Protein AF-A0A2D6L9Y6-F1 (afdb_monomer)

Nearest PDB structures (foldseek):
  5g62-assembly2_B  TM=6.047E-01  e=1.549E-05  Streptococcus pneumoniae TIGR4
  5j2l-assembly1_B  TM=6.302E-01  e=6.904E+00  synthetic construct
  3aai-assembly1_B  TM=5.235E-01  e=9.003E+00  Thermus thermophilus HB8
  3aai-assembly1_D  TM=3.309E-01  e=6.046E+00  Thermus thermophilus HB8

Radius of gyration: 23.6 Å; Cα contacts (8 Å, |Δi|>4): 224; chains: 1; bounding box: 53×44×60 Å

pLDDT: mean 90.26, std 7.21, range [59.19, 98.19]

Structure (mmCIF, N/CA/C/O backbone):
data_AF-A0A2D6L9Y6-F1
#
_entry.id   AF-A0A2D6L9Y6-F1
#
loop_
_atom_site.group_PDB
_atom_site.id
_atom_site.type_symbol
_atom_site.label_atom_id
_atom_site.label_alt_id
_atom_site.label_comp_id
_atom_site.label_asym_id
_atom_site.label_entity_id
_atom_site.label_seq_id
_atom_site.pdbx_PDB_ins_code
_atom_site.Cartn_x
_atom_site.Cartn_y
_atom_site.Cartn_z
_atom_site.occupancy
_atom_site.B_iso_or_equiv
_atom_site.auth_seq_id
_atom_site.auth_comp_id
_atom_site.auth_asym_id
_atom_site.auth_atom_id
_atom_site.pdbx_PDB_model_num
ATOM 1 N N . MET A 1 1 ? 13.953 6.227 9.193 1.00 75.69 1 MET A N 1
ATOM 2 C CA . MET A 1 1 ? 14.287 6.297 10.636 1.00 75.69 1 MET A CA 1
ATOM 3 C C . MET A 1 1 ? 13.283 5.469 11.424 1.00 75.69 1 MET A C 1
ATOM 5 O O . MET A 1 1 ? 12.104 5.567 11.101 1.00 75.69 1 MET A O 1
ATOM 9 N N . PRO A 1 2 ? 13.718 4.672 12.414 1.00 85.44 2 PRO A N 1
ATOM 10 C CA . PRO A 1 2 ? 12.813 3.944 13.304 1.00 85.44 2 PRO A CA 1
ATOM 11 C C . PRO A 1 2 ? 11.856 4.874 14.073 1.00 85.44 2 PRO A C 1
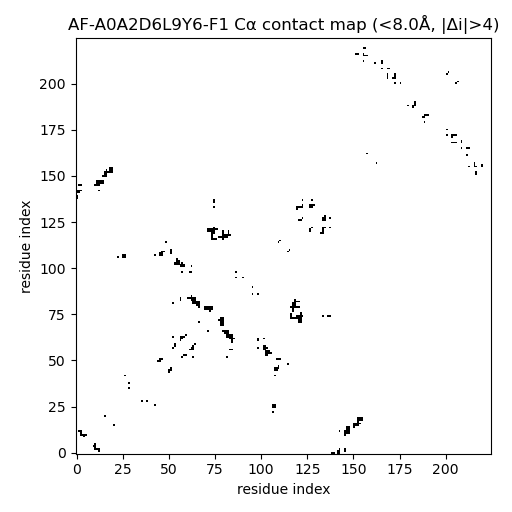ATOM 13 O O . PRO A 1 2 ? 12.244 6.007 14.379 1.00 85.44 2 PRO A O 1
ATOM 16 N N . PRO A 1 3 ? 10.631 4.422 14.404 1.00 90.25 3 PRO A N 1
ATOM 17 C CA . PRO A 1 3 ? 9.687 5.204 15.205 1.00 90.25 3 PRO A CA 1
ATOM 18 C C . PRO A 1 3 ? 10.244 5.478 16.609 1.00 90.25 3 PRO A C 1
ATOM 20 O O . PRO A 1 3 ? 11.035 4.696 17.125 1.00 90.25 3 PRO A O 1
ATOM 23 N N . VAL A 1 4 ? 9.839 6.576 17.250 1.00 91.25 4 VAL A N 1
ATOM 24 C CA . VAL A 1 4 ? 10.270 6.905 18.623 1.00 91.25 4 VAL A CA 1
ATOM 25 C C . VAL A 1 4 ? 9.447 6.101 19.632 1.00 91.25 4 VAL A C 1
ATOM 27 O O . VAL A 1 4 ? 8.232 5.980 19.484 1.00 91.25 4 VAL A O 1
ATOM 30 N N . ALA A 1 5 ? 10.099 5.561 20.665 1.00 92.56 5 ALA A N 1
ATOM 31 C CA . ALA A 1 5 ? 9.411 4.858 21.744 1.00 92.56 5 ALA A CA 1
ATOM 32 C C . ALA A 1 5 ? 8.613 5.833 22.625 1.00 92.56 5 ALA A C 1
ATOM 34 O O . ALA A 1 5 ? 9.133 6.851 23.084 1.00 92.56 5 ALA A O 1
ATOM 35 N N . GLY A 1 6 ? 7.345 5.509 22.878 1.00 89.12 6 GLY A N 1
ATOM 36 C CA . GLY A 1 6 ? 6.497 6.261 23.798 1.00 89.12 6 GLY A CA 1
ATOM 37 C C . GLY A 1 6 ? 6.852 6.018 25.275 1.00 89.12 6 GLY A C 1
ATOM 38 O O . GLY A 1 6 ? 7.579 5.076 25.593 1.00 89.12 6 GLY A O 1
ATOM 39 N N . PRO A 1 7 ? 6.269 6.788 26.216 1.00 90.44 7 PRO A N 1
ATOM 40 C CA . PRO A 1 7 ? 6.564 6.684 27.654 1.00 90.44 7 PRO A CA 1
ATOM 41 C C . PRO A 1 7 ? 6.324 5.297 28.271 1.00 90.44 7 PRO A C 1
ATOM 43 O O . PRO A 1 7 ? 6.886 4.976 29.312 1.00 90.44 7 PRO A O 1
ATOM 46 N N . LYS A 1 8 ? 5.477 4.475 27.637 1.00 91.62 8 LYS A N 1
ATOM 47 C CA . LYS A 1 8 ? 5.169 3.093 28.045 1.00 91.62 8 LYS A CA 1
ATOM 48 C C . LYS A 1 8 ? 5.876 2.032 27.183 1.00 91.62 8 LYS A C 1
ATOM 50 O O . LYS A 1 8 ? 5.478 0.876 27.207 1.00 91.62 8 LYS A O 1
ATOM 55 N N . GLY A 1 9 ? 6.867 2.422 26.379 1.00 88.56 9 GLY A N 1
ATOM 56 C CA . GLY A 1 9 ? 7.635 1.519 25.510 1.00 88.56 9 GLY A CA 1
ATOM 57 C C . GLY A 1 9 ? 6.957 1.142 24.188 1.00 88.56 9 GLY A C 1
ATOM 58 O O . GLY A 1 9 ? 7.552 0.431 23.387 1.00 88.56 9 GLY A O 1
ATOM 59 N N . ALA A 1 10 ? 5.739 1.627 23.926 1.00 88.94 10 ALA A N 1
ATOM 60 C CA . ALA A 1 10 ? 5.068 1.436 22.642 1.00 88.94 10 ALA A CA 1
ATOM 61 C C . ALA A 1 10 ? 5.879 2.081 21.506 1.00 88.94 10 ALA A C 1
ATOM 63 O O . ALA A 1 10 ? 6.153 3.281 21.547 1.00 88.94 10 ALA A O 1
ATOM 64 N N . GLN A 1 11 ? 6.245 1.288 20.502 1.00 90.81 11 GLN A N 1
ATOM 65 C CA . GLN A 1 11 ? 7.071 1.712 19.375 1.00 90.81 11 GLN A CA 1
ATOM 66 C C . GLN A 1 11 ? 6.633 0.928 18.133 1.00 90.81 11 GLN A C 1
ATOM 68 O O . GLN A 1 11 ? 6.985 -0.237 17.974 1.00 90.81 11 GLN A O 1
ATOM 73 N N . TYR A 1 12 ? 5.828 1.557 17.274 1.00 89.06 12 TYR A N 1
ATOM 74 C CA . TYR A 1 12 ? 5.192 0.893 16.134 1.00 89.06 12 TYR A CA 1
ATOM 75 C C . TYR A 1 12 ? 5.410 1.684 14.850 1.00 89.06 12 TYR A C 1
ATOM 77 O O . TYR A 1 12 ? 5.310 2.911 14.848 1.00 89.06 12 TYR A O 1
ATOM 85 N N . GLN A 1 13 ? 5.664 0.974 13.755 1.00 90.75 13 GLN A N 1
ATOM 86 C CA . GLN A 1 13 ? 5.671 1.529 12.409 1.00 90.75 13 GLN A CA 1
ATOM 87 C C . GLN A 1 13 ? 4.387 1.082 11.69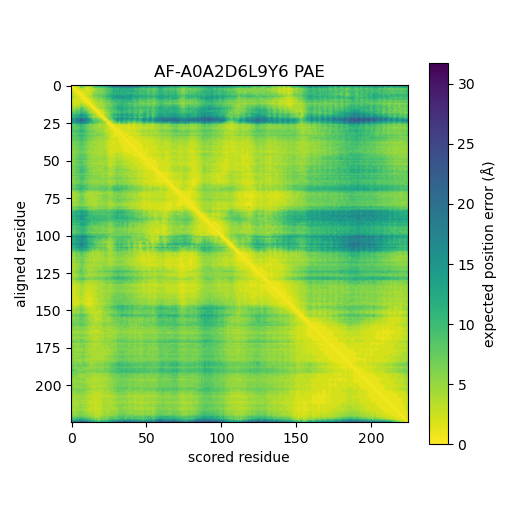9 1.00 90.75 13 GLN A C 1
ATOM 89 O O . GLN A 1 13 ? 4.238 -0.108 11.408 1.00 90.75 13 GLN A O 1
ATOM 94 N N . PRO A 1 14 ? 3.459 2.007 11.390 1.00 83.56 14 PRO A N 1
ATOM 95 C CA . PRO A 1 14 ? 2.309 1.686 10.564 1.00 83.56 14 PRO A CA 1
ATOM 96 C C . PRO A 1 14 ? 2.774 1.151 9.212 1.00 83.56 14 PRO A C 1
ATOM 98 O O . PRO A 1 14 ? 3.625 1.753 8.551 1.00 83.56 14 PRO A O 1
ATOM 101 N N . LEU A 1 15 ? 2.188 0.032 8.805 1.00 82.62 15 LEU A N 1
ATOM 102 C CA . LEU A 1 15 ? 2.411 -0.580 7.508 1.00 82.62 15 LEU A CA 1
ATOM 103 C C . LEU A 1 15 ? 1.057 -0.969 6.928 1.00 82.62 15 LEU A C 1
ATOM 105 O O . LEU A 1 15 ? 0.224 -1.559 7.618 1.00 82.62 15 LEU A O 1
ATOM 109 N N . TRP A 1 16 ? 0.832 -0.628 5.664 1.00 74.62 16 TRP A N 1
ATOM 110 C CA . TRP A 1 16 ? -0.358 -1.086 4.961 1.00 74.62 16 TRP A CA 1
ATOM 111 C C . TRP A 1 16 ? -0.202 -2.564 4.638 1.00 74.62 16 TRP A C 1
ATOM 113 O O . TRP A 1 16 ? 0.857 -2.997 4.180 1.00 74.62 16 TRP A O 1
ATOM 123 N N . ASP A 1 17 ? -1.263 -3.333 4.866 1.00 79.25 17 ASP A N 1
ATOM 124 C CA . ASP A 1 17 ? -1.288 -4.712 4.409 1.00 79.25 17 ASP A CA 1
ATOM 125 C C . ASP A 1 17 ? -1.040 -4.755 2.884 1.00 79.25 17 ASP A C 1
ATOM 127 O O . ASP A 1 17 ? -1.653 -3.955 2.169 1.00 79.25 17 ASP A O 1
ATOM 131 N N . PRO A 1 18 ? -0.161 -5.636 2.366 1.00 73.88 18 PRO A N 1
ATOM 132 C CA . PRO A 1 18 ? 0.132 -5.703 0.934 1.00 73.88 18 PRO A CA 1
ATOM 133 C C . PRO A 1 18 ? -1.114 -5.862 0.051 1.00 73.88 18 PRO A C 1
ATOM 135 O O . PRO A 1 18 ? -1.176 -5.279 -1.026 1.00 73.88 18 PRO A O 1
ATOM 138 N N . ILE A 1 19 ? -2.151 -6.560 0.524 1.00 73.38 19 ILE A N 1
ATOM 139 C CA . ILE A 1 19 ? -3.413 -6.738 -0.213 1.00 73.38 19 ILE A CA 1
ATOM 140 C C . ILE A 1 19 ? -4.165 -5.412 -0.326 1.00 73.38 19 ILE A C 1
ATOM 142 O O . ILE A 1 19 ? -4.835 -5.152 -1.320 1.00 73.38 19 ILE A O 1
ATOM 146 N N . SER A 1 20 ? -3.994 -4.518 0.649 1.00 71.25 20 SER A N 1
ATOM 147 C CA . SER A 1 20 ? -4.568 -3.167 0.608 1.00 71.25 20 SER A CA 1
ATOM 148 C C . SER A 1 20 ? -3.915 -2.262 -0.434 1.00 71.25 20 SER A C 1
ATOM 150 O O . SER A 1 20 ? -4.440 -1.179 -0.689 1.00 71.25 20 SER A O 1
ATOM 152 N N . GLN A 1 21 ? -2.770 -2.664 -0.993 1.00 66.31 21 GLN A N 1
ATOM 153 C CA . GLN A 1 21 ? -2.082 -1.934 -2.058 1.00 66.31 21 GLN A CA 1
ATOM 154 C C . GLN A 1 21 ? -2.569 -2.346 -3.452 1.00 66.31 21 GLN A C 1
ATOM 156 O O . GLN A 1 21 ? -2.265 -1.663 -4.427 1.00 66.31 21 GLN A O 1
ATOM 161 N N . LEU A 1 22 ? -3.359 -3.418 -3.560 1.00 64.94 22 LEU A N 1
ATOM 162 C CA . LEU A 1 22 ? -4.005 -3.786 -4.812 1.00 64.94 22 LEU A CA 1
ATOM 163 C C . LEU A 1 22 ? -5.108 -2.766 -5.118 1.00 64.94 22 LEU A C 1
ATOM 165 O O . LEU A 1 22 ? -6.061 -2.603 -4.351 1.00 64.94 22 LEU A O 1
ATOM 169 N N . SER A 1 23 ? -4.984 -2.062 -6.244 1.00 59.19 23 SER A N 1
ATOM 170 C CA . SER A 1 23 ? -5.974 -1.083 -6.695 1.00 59.19 23 SER A CA 1
ATOM 171 C C . SER A 1 23 ? -7.192 -1.782 -7.304 1.00 59.19 23 SER A C 1
ATOM 173 O O . SER A 1 23 ? -7.405 -1.726 -8.509 1.00 59.19 23 SER A O 1
ATOM 175 N N . GLY A 1 24 ? -7.989 -2.465 -6.483 1.00 64.69 24 GLY A N 1
ATOM 176 C CA . GLY A 1 24 ? -9.236 -3.095 -6.916 1.00 64.69 24 GLY A CA 1
ATOM 177 C C . GLY A 1 24 ? -9.103 -3.916 -8.207 1.00 64.69 24 GLY A C 1
ATOM 178 O O . GLY A 1 24 ? -8.181 -4.709 -8.376 1.00 64.69 24 GLY A O 1
ATOM 179 N N . PHE A 1 25 ? -10.067 -3.744 -9.107 1.00 68.44 25 PHE A N 1
ATOM 180 C CA . PHE A 1 25 ? -10.162 -4.503 -10.344 1.00 68.44 25 PHE A CA 1
ATOM 181 C C . PHE A 1 25 ? -9.402 -3.827 -11.492 1.00 68.44 25 PHE A C 1
ATOM 183 O O . PHE A 1 25 ? -9.786 -2.749 -11.940 1.00 68.44 25 PHE A O 1
ATOM 190 N N . SER A 1 26 ? -8.358 -4.489 -11.996 1.00 78.62 26 SER A N 1
ATOM 191 C CA . SER A 1 26 ? -7.482 -3.941 -13.043 1.00 78.62 26 SER A CA 1
ATOM 192 C C . SER A 1 26 ? -7.732 -4.504 -14.447 1.00 78.62 26 SER A C 1
ATOM 194 O O . SER A 1 26 ? -7.153 -3.995 -15.406 1.00 78.62 26 SER A O 1
ATOM 196 N N . PHE A 1 27 ? -8.540 -5.563 -14.596 1.00 85.62 27 PHE A N 1
ATOM 197 C CA . PHE A 1 27 ? -8.723 -6.240 -15.884 1.00 85.62 27 PHE A CA 1
ATOM 198 C C . PHE A 1 27 ? -10.028 -7.049 -15.963 1.00 85.62 27 PHE A C 1
ATOM 200 O O . PHE A 1 27 ? -10.235 -7.961 -15.165 1.00 85.62 27 PHE A O 1
ATOM 207 N N . ALA A 1 28 ? -10.872 -6.753 -16.961 1.00 89.12 28 ALA A N 1
ATOM 208 C CA . ALA A 1 28 ? -12.145 -7.432 -17.233 1.00 89.12 28 ALA A CA 1
ATOM 209 C C . ALA A 1 28 ? -12.137 -8.174 -18.561 1.00 89.12 28 ALA A C 1
ATOM 211 O O . ALA A 1 28 ? -11.637 -7.664 -19.561 1.00 89.12 28 ALA A O 1
ATOM 212 N N . ILE A 1 29 ? -12.814 -9.321 -18.584 1.00 91.44 29 ILE A N 1
ATOM 213 C CA . ILE A 1 29 ? -13.214 -9.993 -19.816 1.00 91.44 29 ILE A CA 1
ATOM 214 C C . ILE A 1 29 ? -14.739 -10.003 -19.848 1.00 91.44 29 ILE A C 1
ATOM 216 O O . ILE A 1 29 ? -15.373 -10.609 -18.989 1.00 91.44 29 ILE A O 1
ATOM 220 N N . PHE A 1 30 ? -15.311 -9.297 -20.819 1.00 93.88 30 PHE A N 1
ATOM 221 C CA . PHE A 1 30 ? -16.752 -9.281 -21.049 1.00 93.88 30 PHE A CA 1
ATOM 222 C C . PHE A 1 30 ? -17.194 -10.561 -21.763 1.00 93.88 30 PHE A C 1
ATOM 224 O O . PHE A 1 30 ? -16.425 -11.166 -22.512 1.00 93.88 30 PHE A O 1
ATOM 231 N N . ASP A 1 31 ? -18.451 -10.943 -21.561 1.00 95.12 31 ASP A N 1
ATOM 232 C CA . ASP A 1 31 ? -19.108 -12.064 -22.241 1.00 95.12 31 ASP A CA 1
ATOM 233 C C . ASP A 1 31 ? -19.219 -11.861 -23.761 1.00 95.12 31 ASP A C 1
ATOM 235 O O . ASP A 1 31 ? -19.261 -12.829 -24.515 1.00 95.12 31 ASP A O 1
ATOM 239 N N . THR A 1 32 ? -19.180 -10.611 -24.222 1.00 97.12 32 THR A N 1
ATOM 240 C CA . THR A 1 32 ? -19.144 -10.245 -25.644 1.00 97.12 32 THR A CA 1
ATOM 241 C C . THR A 1 32 ? -17.760 -10.364 -26.290 1.00 97.12 32 THR A C 1
ATOM 243 O O . THR A 1 32 ? -17.613 -10.032 -27.464 1.00 97.12 32 THR A O 1
ATOM 246 N N . ASN A 1 33 ? -16.714 -10.757 -25.556 1.00 97.19 33 ASN A N 1
ATOM 247 C CA . ASN A 1 33 ? -15.374 -10.872 -26.126 1.00 97.19 33 ASN A CA 1
ATOM 248 C C . ASN A 1 33 ? -15.290 -12.061 -27.092 1.00 97.19 33 ASN A C 1
ATOM 250 O O . ASN A 1 33 ? -15.353 -13.216 -26.680 1.00 97.19 33 ASN A O 1
ATOM 254 N N . GLU A 1 34 ? -15.055 -11.773 -28.369 1.00 97.62 34 GLU A N 1
ATOM 255 C CA . GLU A 1 34 ? -14.906 -12.789 -29.416 1.00 97.62 34 GLU A CA 1
ATOM 256 C C . GLU A 1 34 ? -13.588 -13.583 -29.313 1.00 97.62 34 GLU A C 1
ATOM 258 O O . GLU A 1 34 ? -13.453 -14.645 -29.916 1.00 97.62 34 GLU A O 1
ATOM 263 N N . ASN A 1 35 ? -12.604 -13.097 -28.542 1.00 97.19 35 ASN A N 1
ATOM 264 C CA . ASN A 1 35 ? -11.254 -13.665 -28.452 1.00 97.19 35 ASN A CA 1
ATOM 265 C C . ASN A 1 35 ? -10.763 -13.862 -26.998 1.00 97.19 35 ASN A C 1
ATOM 267 O O . ASN A 1 35 ? -9.667 -13.407 -26.648 1.00 97.19 35 ASN A O 1
ATOM 271 N N . PRO A 1 36 ? -11.499 -14.586 -26.132 1.00 95.50 36 PRO A N 1
ATOM 272 C CA . PRO A 1 36 ? -11.167 -14.695 -24.709 1.00 95.50 36 PRO A CA 1
ATOM 273 C C . PRO A 1 36 ? -9.789 -15.322 -24.469 1.00 95.50 36 PRO A C 1
ATOM 275 O O . PRO A 1 36 ? -9.045 -14.864 -23.608 1.00 95.50 36 PRO A O 1
ATOM 278 N N . VAL A 1 37 ? -9.390 -16.315 -25.274 1.00 95.94 37 VAL A N 1
ATOM 279 C CA . VAL A 1 37 ? -8.073 -16.968 -25.159 1.00 95.94 37 VAL A CA 1
ATOM 280 C C . VAL A 1 37 ? -6.925 -15.989 -25.426 1.00 95.94 37 VAL A C 1
ATOM 282 O O . VAL A 1 37 ? -5.919 -16.015 -24.719 1.00 95.94 37 VAL A O 1
ATOM 285 N N . ALA A 1 38 ? -7.059 -15.112 -26.426 1.00 96.81 38 ALA A N 1
ATOM 286 C CA . ALA A 1 38 ? -6.043 -14.101 -26.712 1.00 96.81 38 ALA A CA 1
ATOM 287 C C . ALA A 1 38 ? -5.969 -13.065 -25.582 1.00 96.81 38 ALA A C 1
ATOM 289 O O . ALA A 1 38 ? -4.879 -12.688 -25.157 1.00 96.81 38 ALA A O 1
ATOM 290 N N . THR A 1 39 ? -7.119 -12.670 -25.036 1.00 94.94 39 THR A N 1
ATOM 291 C CA . THR A 1 39 ? -7.200 -11.760 -23.890 1.00 94.94 39 THR A CA 1
ATOM 292 C C . 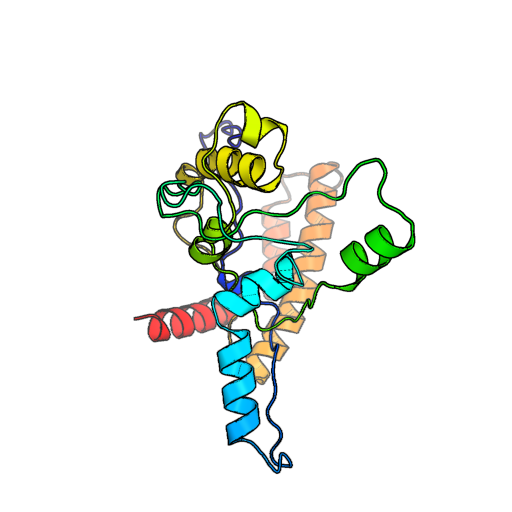THR A 1 39 ? -6.579 -12.359 -22.626 1.00 94.94 39 THR A C 1
ATOM 294 O O . THR A 1 39 ? -5.872 -11.652 -21.913 1.00 94.94 39 THR A O 1
ATOM 297 N N . TYR A 1 40 ? -6.741 -13.663 -22.380 1.00 93.12 40 TYR A N 1
ATOM 298 C CA . TYR A 1 40 ? -6.036 -14.354 -21.295 1.00 93.12 40 TYR A CA 1
ATOM 299 C C . TYR A 1 40 ? -4.518 -14.354 -21.489 1.00 93.12 40 TYR A C 1
ATOM 301 O O . TYR A 1 40 ? -3.789 -14.082 -20.541 1.00 93.12 40 TYR A O 1
ATOM 309 N N . ARG A 1 41 ? -4.027 -14.605 -22.710 1.00 94.75 41 ARG A N 1
ATOM 310 C CA . ARG A 1 41 ? -2.584 -14.525 -23.008 1.00 94.75 41 ARG A CA 1
ATOM 311 C C . ARG A 1 41 ? -2.034 -13.115 -22.809 1.00 94.75 41 ARG A C 1
ATOM 313 O O . ARG A 1 41 ? -0.916 -12.969 -22.332 1.00 94.75 41 ARG A O 1
ATOM 320 N N . LEU A 1 42 ? -2.816 -12.087 -23.144 1.00 91.19 42 LEU A N 1
ATOM 321 C CA . LEU A 1 42 ? -2.451 -10.704 -22.848 1.00 91.19 42 LEU A CA 1
ATOM 322 C C . LEU A 1 42 ? -2.366 -10.474 -21.335 1.00 91.19 42 LEU A C 1
ATOM 324 O O . LEU A 1 42 ? -1.373 -9.928 -20.877 1.00 91.19 42 LEU A O 1
ATOM 328 N N . ALA A 1 43 ? -3.357 -10.917 -20.557 1.00 90.38 43 ALA A N 1
ATOM 329 C CA . ALA A 1 43 ? -3.330 -10.790 -19.099 1.00 90.38 43 ALA A CA 1
ATOM 330 C C . ALA A 1 43 ? -2.122 -11.512 -18.467 1.00 90.38 43 ALA A C 1
ATOM 332 O O . ALA A 1 43 ? -1.482 -10.964 -17.573 1.00 90.38 43 ALA A O 1
ATOM 333 N N . ASP A 1 44 ? -1.773 -12.699 -18.969 1.00 90.69 44 ASP A N 1
ATOM 334 C CA . ASP A 1 44 ? -0.587 -13.450 -18.542 1.00 90.69 44 ASP A CA 1
ATOM 335 C C . ASP A 1 44 ? 0.718 -12.713 -18.887 1.00 90.69 44 ASP A C 1
ATOM 337 O O . ASP A 1 44 ? 1.569 -12.508 -18.020 1.00 90.69 44 ASP A O 1
ATOM 341 N N . PHE A 1 45 ? 0.840 -12.204 -20.120 1.00 90.19 45 PHE A N 1
ATOM 342 C CA . PHE A 1 45 ? 1.969 -11.363 -20.523 1.00 90.19 45 PHE A CA 1
ATOM 343 C C . PHE A 1 45 ? 2.095 -10.125 -19.633 1.00 90.19 45 PHE A C 1
ATOM 345 O O . PHE A 1 45 ? 3.194 -9.788 -19.190 1.00 90.19 45 PHE A O 1
ATOM 352 N N . LEU A 1 46 ? 0.976 -9.467 -19.340 1.00 88.25 46 LEU A N 1
ATOM 353 C CA . LEU A 1 46 ? 0.940 -8.291 -18.488 1.00 88.25 46 LEU A CA 1
ATOM 354 C C . LEU A 1 46 ? 1.450 -8.602 -17.066 1.00 88.25 46 LEU A C 1
ATOM 356 O O . LEU A 1 46 ? 2.129 -7.779 -16.452 1.00 88.25 46 LEU A O 1
ATOM 360 N N . TRP A 1 47 ? 1.237 -9.824 -16.580 1.00 86.06 47 TRP A N 1
ATOM 361 C CA . TRP A 1 47 ? 1.769 -10.297 -15.301 1.00 86.06 47 TRP A CA 1
ATOM 362 C C . TRP A 1 47 ? 3.191 -10.869 -15.377 1.00 86.06 47 TRP A C 1
ATOM 364 O O . TRP A 1 47 ? 3.736 -11.295 -14.352 1.00 86.06 47 TRP A O 1
ATOM 374 N N . SER A 1 48 ? 3.815 -10.912 -16.552 1.00 88.81 48 SER A N 1
ATOM 375 C CA . SER A 1 48 ? 5.169 -11.442 -16.710 1.00 88.81 48 SER A CA 1
ATOM 376 C C . SER A 1 48 ? 6.222 -10.540 -16.060 1.00 88.81 48 SER A C 1
ATOM 378 O O . SER A 1 48 ? 6.014 -9.347 -15.842 1.00 88.81 48 SER A O 1
ATOM 380 N N . GLU A 1 49 ? 7.386 -11.115 -15.760 1.00 88.25 49 GLU A N 1
ATOM 381 C CA . GLU A 1 49 ? 8.547 -10.360 -15.274 1.00 88.25 49 GLU A CA 1
ATOM 382 C C . GLU A 1 49 ? 9.011 -9.308 -16.292 1.00 88.25 49 GLU A C 1
ATOM 384 O O . GLU A 1 49 ? 9.243 -8.158 -15.934 1.00 88.25 49 GLU A O 1
ATOM 389 N N . TYR A 1 50 ? 9.069 -9.678 -17.573 1.00 87.94 50 TYR A N 1
ATOM 390 C CA . TYR A 1 50 ? 9.509 -8.785 -18.644 1.00 87.94 50 TYR A CA 1
ATOM 391 C C . TYR A 1 50 ? 8.619 -7.544 -18.772 1.00 87.94 50 TYR A C 1
ATOM 393 O O . TYR A 1 50 ? 9.108 -6.422 -18.893 1.00 87.94 50 TYR A O 1
ATOM 401 N N . ASN A 1 51 ? 7.301 -7.722 -18.673 1.00 88.31 51 ASN A N 1
ATOM 402 C CA . ASN A 1 51 ? 6.378 -6.601 -18.762 1.00 88.31 51 ASN A CA 1
ATOM 403 C C . ASN A 1 51 ? 6.505 -5.619 -17.579 1.00 88.31 51 ASN A C 1
ATOM 405 O O . ASN A 1 51 ? 6.175 -4.444 -17.726 1.00 88.31 51 ASN A O 1
ATOM 409 N N . MET A 1 52 ? 7.048 -6.040 -16.431 1.00 87.75 52 MET A N 1
ATOM 410 C CA . MET A 1 52 ? 7.364 -5.102 -15.346 1.00 87.75 52 MET A CA 1
ATOM 411 C C . MET A 1 52 ? 8.490 -4.140 -15.723 1.00 87.75 52 MET A C 1
ATOM 413 O O . MET A 1 52 ? 8.419 -2.955 -15.393 1.00 87.75 52 MET A O 1
ATOM 417 N N . PHE A 1 53 ? 9.492 -4.614 -16.464 1.00 89.38 53 PHE A N 1
ATOM 418 C CA . PHE A 1 53 ? 10.559 -3.752 -16.969 1.00 89.38 53 PHE A CA 1
ATOM 419 C C . PHE A 1 53 ? 10.015 -2.762 -17.999 1.00 89.38 53 PHE A C 1
ATOM 421 O O . PHE A 1 53 ? 10.339 -1.580 -17.930 1.00 89.38 53 PHE A O 1
ATOM 428 N N . ILE A 1 54 ? 9.091 -3.195 -18.863 1.00 88.75 54 ILE A N 1
ATOM 429 C CA . ILE A 1 54 ? 8.408 -2.299 -19.809 1.00 88.75 54 ILE A CA 1
ATOM 430 C C . ILE A 1 54 ? 7.544 -1.257 -19.088 1.00 88.75 54 ILE A C 1
ATOM 432 O O . ILE A 1 54 ? 7.555 -0.080 -19.444 1.00 88.75 54 ILE A O 1
ATOM 436 N N . ASN A 1 55 ? 6.806 -1.650 -18.051 1.00 88.19 55 ASN A N 1
ATOM 437 C CA . ASN A 1 55 ? 5.940 -0.725 -17.320 1.00 88.19 55 ASN A CA 1
ATOM 438 C C . ASN A 1 55 ? 6.746 0.405 -16.652 1.00 88.19 55 ASN A C 1
ATOM 440 O O . ASN A 1 55 ? 6.383 1.578 -16.755 1.00 88.19 55 ASN A O 1
ATOM 444 N N . HIS A 1 56 ? 7.880 0.067 -16.029 1.00 85.69 56 HIS A N 1
ATOM 445 C CA . HIS A 1 56 ? 8.704 1.033 -15.297 1.00 85.69 56 HIS A CA 1
ATOM 446 C C . HIS A 1 56 ? 9.776 1.733 -16.140 1.00 85.69 56 HIS A C 1
ATOM 448 O O . HIS A 1 56 ? 10.127 2.878 -15.844 1.00 85.69 56 HIS A O 1
ATOM 454 N N . GLY A 1 57 ? 10.322 1.044 -17.139 1.00 87.88 57 GLY A N 1
ATOM 455 C CA . GLY A 1 57 ? 11.464 1.469 -17.946 1.00 87.88 57 GLY A CA 1
ATOM 456 C C . GLY A 1 57 ? 11.165 1.622 -19.435 1.00 87.88 57 GLY A C 1
ATOM 457 O O . GLY A 1 57 ? 12.020 2.101 -20.163 1.00 87.88 57 GLY A O 1
ATOM 458 N N . GLY A 1 58 ? 9.983 1.251 -19.920 1.00 90.12 58 GLY A N 1
ATOM 459 C CA . GLY A 1 58 ? 9.637 1.369 -21.334 1.00 90.12 58 GLY A CA 1
ATOM 460 C C . GLY A 1 58 ? 10.451 0.436 -22.232 1.00 90.12 58 GLY A C 1
ATOM 461 O O . GLY A 1 58 ? 10.536 -0.770 -22.000 1.00 90.12 58 GLY A O 1
ATOM 462 N N . ILE A 1 59 ? 11.028 0.993 -23.294 1.00 88.69 59 ILE A N 1
ATOM 463 C CA . ILE A 1 59 ? 11.763 0.231 -24.310 1.00 88.69 59 ILE A CA 1
ATOM 464 C C . ILE A 1 59 ? 13.177 -0.094 -23.802 1.00 88.69 59 ILE A C 1
ATOM 466 O O . ILE A 1 59 ? 13.865 0.785 -23.275 1.00 88.69 59 ILE A O 1
ATOM 470 N N . GLU A 1 60 ? 13.603 -1.347 -23.983 1.00 91.31 60 GLU A N 1
ATOM 471 C CA . GLU A 1 60 ? 14.974 -1.801 -23.705 1.00 91.31 60 GLU A CA 1
ATOM 472 C C . GLU A 1 60 ? 15.989 -1.034 -24.572 1.00 91.31 60 GLU A C 1
ATOM 474 O O . GLU A 1 60 ? 15.734 -0.787 -25.751 1.00 91.31 60 GLU A O 1
ATOM 479 N N . GLY A 1 61 ? 17.115 -0.611 -23.997 1.00 89.81 61 GLY A N 1
ATOM 480 C CA . GLY A 1 61 ? 18.090 0.272 -24.646 1.00 89.81 61 GLY A CA 1
ATOM 481 C C . GLY A 1 61 ? 17.696 1.749 -24.661 1.00 89.81 61 GLY A C 1
ATOM 482 O O . GLY A 1 61 ? 18.500 2.592 -25.053 1.00 89.81 61 GLY A O 1
ATOM 483 N N . VAL A 1 62 ? 16.470 2.081 -24.236 1.00 88.38 62 VAL A N 1
ATOM 484 C CA . VAL A 1 62 ? 16.035 3.466 -24.037 1.00 88.38 62 VAL A CA 1
ATOM 485 C C . VAL A 1 62 ? 15.903 3.754 -22.556 1.00 88.38 62 VAL A C 1
ATOM 487 O O . VAL A 1 62 ? 16.719 4.490 -22.026 1.00 88.38 62 VAL A O 1
ATOM 490 N N . GLY A 1 63 ? 14.891 3.204 -21.877 1.00 88.94 63 GLY A N 1
ATOM 491 C CA . GLY A 1 63 ? 14.624 3.527 -20.470 1.00 88.94 63 GLY A CA 1
ATOM 492 C C . GLY A 1 63 ? 15.116 2.486 -19.467 1.00 88.94 63 GLY A C 1
ATOM 493 O O . GLY A 1 63 ? 15.150 2.747 -18.257 1.00 88.94 63 GLY A O 1
ATOM 494 N N . TRP A 1 64 ? 15.548 1.326 -19.955 1.00 91.94 64 TRP A N 1
ATOM 495 C CA . TRP A 1 64 ? 16.182 0.293 -19.153 1.00 91.94 64 TRP A CA 1
ATOM 496 C C . TRP A 1 64 ? 17.054 -0.630 -19.997 1.00 91.94 64 TRP A C 1
ATOM 498 O O . TRP A 1 64 ? 16.845 -0.755 -21.198 1.00 91.94 64 TRP A O 1
ATOM 508 N N . ASP A 1 65 ? 17.976 -1.318 -19.333 1.00 93.25 65 ASP A N 1
ATOM 509 C CA . ASP A 1 65 ? 18.856 -2.315 -19.938 1.00 93.25 65 ASP A CA 1
ATOM 510 C C . ASP A 1 65 ? 19.036 -3.517 -19.002 1.00 93.25 65 ASP A C 1
ATOM 512 O O . ASP A 1 65 ? 18.917 -3.372 -17.774 1.00 93.25 65 ASP A O 1
ATOM 516 N N . PRO A 1 66 ? 19.372 -4.704 -19.533 1.00 92.69 66 PRO A N 1
ATOM 517 C CA . PRO A 1 66 ? 19.926 -5.782 -18.731 1.00 92.69 66 PRO A CA 1
ATOM 518 C C . PRO A 1 66 ? 21.219 -5.329 -18.023 1.00 92.69 66 PRO A C 1
ATOM 520 O O . PRO A 1 66 ? 22.009 -4.574 -18.594 1.00 92.69 66 PRO A O 1
ATOM 523 N N . PRO A 1 67 ? 21.505 -5.805 -16.799 1.00 92.69 67 PRO A N 1
ATOM 524 C CA . PRO A 1 67 ? 22.718 -5.421 -16.092 1.00 92.69 67 PRO A CA 1
ATOM 525 C C . PRO A 1 67 ? 23.978 -5.840 -16.853 1.00 92.69 67 PRO A C 1
ATOM 527 O O . PRO A 1 67 ? 24.181 -7.022 -17.129 1.00 92.69 67 PRO A O 1
ATOM 530 N N . ALA A 1 68 ? 24.882 -4.888 -17.103 1.00 92.12 68 ALA A N 1
ATOM 531 C CA . ALA A 1 68 ? 26.173 -5.168 -17.740 1.00 92.12 68 ALA A CA 1
ATOM 532 C C . ALA A 1 68 ? 27.031 -6.164 -16.932 1.00 92.12 68 ALA A C 1
ATOM 534 O O . ALA A 1 68 ? 27.777 -6.967 -17.491 1.00 92.12 68 ALA A O 1
ATOM 535 N N . ASN A 1 69 ? 26.914 -6.131 -15.600 1.00 92.75 69 ASN A N 1
ATOM 536 C CA . ASN A 1 69 ? 27.518 -7.116 -14.710 1.00 92.75 69 ASN A CA 1
ATOM 537 C C . ASN A 1 69 ? 26.489 -8.191 -14.333 1.00 92.75 69 ASN A C 1
ATOM 539 O O . ASN A 1 69 ? 25.658 -7.973 -13.454 1.00 92.75 69 ASN A O 1
ATOM 543 N N . LEU A 1 70 ? 26.608 -9.380 -14.927 1.00 90.25 70 LEU A N 1
ATOM 544 C CA . LEU A 1 70 ? 25.713 -10.519 -14.673 1.00 90.25 70 LEU A CA 1
ATOM 545 C C . LEU A 1 70 ? 25.784 -11.066 -13.234 1.00 90.25 70 LEU A C 1
ATOM 547 O O . LEU A 1 70 ? 24.891 -11.789 -12.799 1.00 90.25 70 LEU A O 1
ATOM 551 N N . ASN A 1 71 ? 26.831 -10.719 -12.482 1.00 94.06 71 ASN A N 1
ATOM 552 C CA . ASN A 1 71 ? 26.967 -11.077 -11.070 1.00 94.06 71 ASN A CA 1
ATOM 553 C C . ASN A 1 71 ? 26.425 -9.996 -10.124 1.00 94.06 71 ASN A C 1
ATOM 555 O O . ASN A 1 71 ? 26.458 -10.194 -8.905 1.00 94.06 71 ASN A O 1
ATOM 559 N N . ALA A 1 72 ? 25.948 -8.861 -10.654 1.00 94.19 72 ALA A N 1
ATOM 560 C CA . ALA A 1 72 ? 25.368 -7.798 -9.849 1.00 94.19 72 ALA A CA 1
ATOM 561 C C . ALA A 1 72 ? 24.192 -8.331 -9.029 1.00 94.19 72 ALA A C 1
ATOM 563 O O . ALA A 1 72 ? 23.378 -9.133 -9.496 1.00 94.19 72 ALA A O 1
ATOM 564 N N . LYS A 1 73 ? 24.118 -7.879 -7.780 1.00 95.69 73 LYS A N 1
ATOM 565 C CA . LYS A 1 73 ? 23.063 -8.260 -6.851 1.00 95.69 73 LYS A CA 1
ATOM 566 C C . LYS A 1 73 ? 22.091 -7.112 -6.659 1.00 95.69 73 LYS A C 1
ATOM 568 O O . LYS A 1 73 ? 22.471 -5.939 -6.692 1.00 95.69 73 LYS A O 1
ATOM 573 N N . ASN A 1 74 ? 20.837 -7.469 -6.449 1.00 94.94 74 ASN A N 1
ATOM 574 C CA . ASN A 1 74 ? 19.842 -6.544 -5.967 1.00 94.94 74 ASN A CA 1
ATOM 575 C C . ASN A 1 74 ? 19.988 -6.309 -4.457 1.00 94.94 74 ASN A C 1
ATOM 577 O O . ASN A 1 74 ? 20.826 -6.913 -3.781 1.00 94.94 74 ASN A O 1
ATOM 581 N N . ILE A 1 75 ? 19.158 -5.418 -3.927 1.00 94.06 75 ILE A N 1
ATOM 582 C CA . ILE A 1 75 ? 19.131 -5.057 -2.509 1.00 94.06 75 ILE A CA 1
ATOM 583 C C . ILE A 1 75 ? 18.805 -6.226 -1.567 1.00 94.06 75 ILE A C 1
ATOM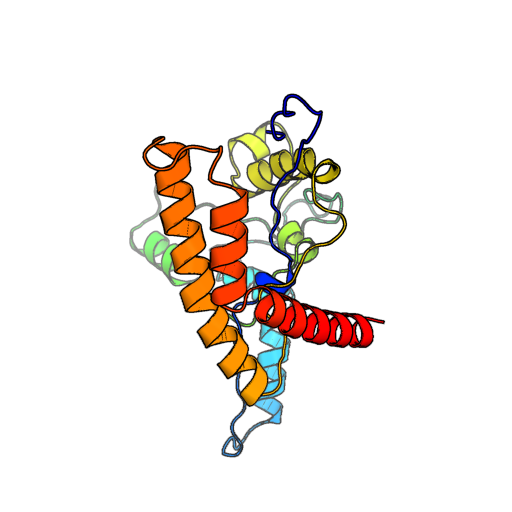 585 O O . ILE A 1 75 ? 19.187 -6.187 -0.401 1.00 94.06 75 ILE A O 1
ATOM 589 N N . GLU A 1 76 ? 18.181 -7.288 -2.078 1.00 92.56 76 GLU A N 1
ATOM 590 C CA . GLU A 1 76 ? 17.856 -8.510 -1.332 1.00 92.56 76 GLU A CA 1
ATOM 591 C C . GLU A 1 76 ? 18.914 -9.619 -1.511 1.00 92.56 76 GLU A C 1
ATOM 593 O O . GLU A 1 76 ? 18.773 -10.715 -0.976 1.00 92.56 76 GLU A O 1
ATOM 598 N N . GLY A 1 77 ? 19.995 -9.361 -2.257 1.00 93.12 77 GLY A N 1
ATOM 599 C CA . GLY A 1 77 ? 21.074 -10.321 -2.515 1.00 93.12 77 GLY A CA 1
ATOM 600 C C . GLY A 1 77 ? 20.806 -11.323 -3.650 1.00 93.12 77 GLY A C 1
ATOM 601 O O . GLY A 1 77 ? 21.686 -12.124 -3.982 1.00 93.12 77 GLY A O 1
ATOM 602 N N . ALA A 1 78 ? 19.637 -11.269 -4.292 1.00 94.25 78 ALA A N 1
ATOM 603 C CA . ALA A 1 78 ? 19.335 -12.018 -5.512 1.00 94.25 78 ALA A CA 1
ATOM 604 C C . ALA A 1 78 ? 19.993 -11.354 -6.743 1.00 94.25 78 ALA A C 1
ATOM 606 O O . ALA A 1 78 ? 20.479 -10.227 -6.645 1.00 94.25 78 ALA A O 1
ATOM 607 N N . PRO A 1 79 ? 20.079 -12.024 -7.907 1.00 95.00 79 PRO A N 1
ATOM 608 C CA . PRO A 1 79 ? 20.592 -11.392 -9.123 1.00 95.00 79 PRO A CA 1
ATOM 609 C C . PRO A 1 79 ? 19.797 -10.132 -9.492 1.00 95.00 79 PRO A C 1
ATOM 611 O O . PRO A 1 79 ? 18.565 -10.155 -9.507 1.00 95.00 79 PRO A O 1
ATOM 614 N N . LEU A 1 80 ? 20.505 -9.047 -9.808 1.00 95.25 80 LEU A N 1
ATOM 615 C CA . LEU A 1 80 ? 19.906 -7.885 -10.456 1.00 95.25 80 LEU A CA 1
ATOM 616 C C . LEU A 1 80 ? 19.489 -8.295 -11.874 1.00 95.25 80 LEU A C 1
ATOM 618 O O . LEU A 1 80 ? 20.229 -9.013 -12.545 1.00 95.25 80 LEU A O 1
ATOM 622 N N . LYS A 1 81 ? 18.315 -7.856 -12.327 1.00 94.12 81 LYS A N 1
ATOM 623 C CA . LYS A 1 81 ? 17.752 -8.242 -13.631 1.00 94.12 81 LYS A CA 1
ATOM 624 C C . LYS A 1 81 ? 17.544 -7.082 -14.593 1.00 94.12 81 LYS A C 1
ATOM 626 O O . LYS A 1 81 ? 17.439 -7.310 -15.790 1.00 94.12 81 LYS A O 1
ATOM 631 N N . MET A 1 82 ? 17.519 -5.857 -14.079 1.00 92.12 82 MET A N 1
ATOM 632 C CA . MET A 1 82 ? 17.365 -4.640 -14.869 1.00 92.12 82 MET A CA 1
ATOM 633 C C . MET A 1 82 ? 18.150 -3.499 -14.217 1.00 92.12 82 MET A C 1
ATOM 635 O O . MET A 1 82 ? 18.171 -3.357 -12.994 1.00 92.12 82 MET A O 1
ATOM 639 N N . THR A 1 83 ? 18.747 -2.650 -15.045 1.00 91.69 83 THR A N 1
ATOM 640 C CA . THR A 1 83 ? 19.251 -1.328 -14.673 1.00 91.69 83 THR A CA 1
ATOM 641 C C . THR A 1 83 ? 18.388 -0.260 -15.330 1.00 91.69 83 THR A C 1
ATOM 643 O O . THR A 1 83 ? 18.026 -0.387 -16.497 1.00 91.69 83 THR A O 1
ATOM 646 N N . ARG A 1 84 ? 18.039 0.798 -14.590 1.00 87.12 84 ARG A N 1
ATOM 647 C CA . ARG A 1 84 ? 17.356 1.954 -15.184 1.00 87.12 84 ARG A CA 1
ATOM 648 C C . ARG A 1 84 ? 18.340 2.731 -16.048 1.00 87.12 84 ARG A C 1
ATOM 650 O O . ARG A 1 84 ? 19.462 2.982 -15.609 1.00 87.12 84 ARG A O 1
ATOM 657 N N . GLY A 1 85 ? 17.895 3.135 -17.232 1.00 83.88 85 GLY A N 1
ATOM 658 C CA . GLY A 1 85 ? 18.644 4.086 -18.039 1.00 83.88 85 GLY A CA 1
ATOM 659 C C . GLY A 1 85 ? 18.759 5.433 -17.319 1.00 83.88 85 GLY A C 1
ATOM 660 O O . GLY A 1 85 ? 18.043 5.717 -16.352 1.00 83.88 85 GLY A O 1
ATOM 661 N N . THR A 1 86 ? 19.650 6.281 -17.811 1.00 83.75 86 THR A N 1
ATOM 662 C CA . THR A 1 86 ? 19.726 7.684 -17.399 1.00 83.75 86 THR A CA 1
ATOM 663 C C . THR A 1 86 ? 19.615 8.531 -18.646 1.00 83.75 86 THR A C 1
ATOM 665 O O . THR A 1 86 ? 20.337 8.284 -19.608 1.00 83.75 86 THR A O 1
ATOM 668 N N . LEU A 1 87 ? 18.726 9.520 -18.629 1.00 85.94 87 LEU A N 1
ATOM 669 C CA . LEU A 1 87 ? 18.674 10.498 -19.704 1.00 85.94 87 LEU A CA 1
ATOM 670 C C . LEU A 1 87 ? 19.948 11.365 -19.633 1.00 85.94 87 LEU A C 1
ATOM 672 O O . LEU A 1 87 ? 20.201 11.946 -18.570 1.00 85.94 87 LEU A O 1
ATOM 676 N N . PRO A 1 88 ? 20.760 11.443 -20.703 1.00 86.06 88 PRO A N 1
ATOM 677 C CA . PRO A 1 88 ? 21.934 12.308 -20.733 1.00 86.06 88 PRO A CA 1
ATOM 678 C C . PRO A 1 88 ? 21.564 13.770 -20.474 1.00 86.06 88 PRO A C 1
ATOM 680 O O . PRO A 1 88 ? 20.482 14.227 -20.836 1.00 86.06 88 PRO A O 1
ATOM 683 N N . SER A 1 89 ? 22.471 14.529 -19.859 1.00 88.62 89 SER A N 1
ATOM 684 C CA . SER A 1 89 ? 22.241 15.954 -19.574 1.00 88.62 89 SER A CA 1
ATOM 685 C C . SER A 1 89 ? 22.112 16.818 -20.833 1.00 88.62 89 SER A C 1
ATOM 687 O O . SER A 1 89 ? 21.589 17.925 -20.762 1.00 88.62 89 SER A O 1
ATOM 689 N N . ASP A 1 90 ? 22.627 16.329 -21.956 1.00 92.94 90 ASP A N 1
ATOM 690 C CA . ASP A 1 90 ? 22.621 16.943 -23.282 1.00 92.94 90 ASP A CA 1
ATOM 691 C C . ASP A 1 90 ? 21.591 16.309 -24.232 1.00 92.94 90 ASP A C 1
ATOM 693 O O . ASP A 1 90 ? 21.635 16.569 -25.434 1.00 92.94 90 ASP A O 1
ATOM 697 N N . ALA A 1 91 ? 20.660 15.501 -23.707 1.00 91.12 91 ALA A N 1
ATOM 698 C CA . ALA A 1 91 ? 19.603 14.892 -24.503 1.00 91.12 91 ALA A CA 1
ATOM 699 C C . ALA A 1 91 ? 18.775 15.949 -25.248 1.00 91.12 91 ALA A C 1
ATOM 701 O O . ALA A 1 91 ? 18.379 16.979 -24.696 1.00 91.12 91 ALA A O 1
ATOM 702 N N . THR A 1 92 ? 18.477 15.661 -26.509 1.00 95.31 92 THR A N 1
ATOM 703 C CA . THR A 1 92 ? 17.589 16.467 -27.345 1.00 95.31 92 THR A CA 1
ATOM 704 C C . THR A 1 92 ? 16.147 16.430 -26.833 1.00 95.31 92 THR A C 1
ATOM 706 O O . THR A 1 92 ? 15.744 15.542 -26.071 1.00 95.31 92 THR A O 1
ATOM 709 N N . ASP A 1 93 ? 15.324 17.374 -27.299 1.00 94.62 93 ASP A N 1
ATOM 710 C CA . ASP A 1 93 ? 13.883 17.368 -27.020 1.00 94.62 93 ASP A CA 1
ATOM 711 C C . ASP A 1 93 ? 13.215 16.075 -27.518 1.00 94.62 93 ASP A C 1
ATOM 713 O O . ASP A 1 93 ? 12.301 15.560 -26.874 1.00 94.62 93 ASP A O 1
ATOM 717 N N . GLU A 1 94 ? 13.694 15.521 -28.636 1.00 91.75 94 GLU A N 1
ATOM 718 C CA . GLU A 1 94 ? 13.194 14.267 -29.201 1.00 91.75 94 GLU A CA 1
ATOM 719 C C . GLU A 1 94 ? 13.537 13.067 -28.308 1.00 91.75 94 GLU A C 1
ATOM 721 O O . GLU A 1 94 ? 12.645 12.302 -27.942 1.00 91.75 94 GLU A O 1
ATOM 726 N N . GLU A 1 95 ? 14.792 12.931 -27.873 1.00 89.75 95 GLU A N 1
ATOM 727 C CA . GLU A 1 95 ? 15.210 11.867 -26.947 1.00 89.75 95 GLU A CA 1
ATOM 728 C C . GLU A 1 95 ? 14.477 11.968 -25.606 1.00 89.75 95 GLU A C 1
ATOM 730 O O . GLU A 1 95 ? 14.003 10.966 -25.067 1.00 89.75 95 GLU A O 1
ATOM 735 N N . THR A 1 96 ? 14.314 13.190 -25.096 1.00 90.12 96 THR A N 1
ATOM 736 C CA . THR A 1 96 ? 13.553 13.468 -23.875 1.00 90.12 96 THR A CA 1
ATOM 737 C C . THR A 1 96 ? 12.080 13.091 -24.037 1.00 90.12 96 THR A C 1
ATOM 739 O O . THR A 1 96 ? 11.476 12.520 -23.123 1.00 90.12 96 THR A O 1
ATOM 742 N N . PHE A 1 97 ? 11.479 13.387 -25.191 1.00 90.38 97 PHE A N 1
ATOM 743 C CA . PHE A 1 97 ? 10.103 13.006 -25.494 1.00 90.38 97 PHE A CA 1
ATOM 744 C C . PHE A 1 97 ? 9.950 11.485 -25.533 1.00 90.38 97 PHE A C 1
ATOM 746 O O . PHE A 1 97 ? 9.081 10.947 -24.844 1.00 90.38 97 PHE A O 1
ATOM 753 N N . VAL A 1 98 ? 10.821 10.787 -26.267 1.00 87.81 98 VAL A N 1
ATOM 754 C CA . VAL A 1 98 ? 10.811 9.320 -26.346 1.00 87.81 98 VAL A CA 1
ATOM 755 C C . VAL A 1 98 ? 10.982 8.713 -24.953 1.00 87.81 98 VAL A C 1
ATOM 757 O O . VAL A 1 98 ? 10.189 7.860 -24.563 1.00 87.81 98 VAL A O 1
ATOM 760 N N . TRP A 1 99 ? 11.942 9.193 -24.161 1.00 86.62 99 TRP A N 1
ATOM 761 C CA . TRP A 1 99 ? 12.172 8.726 -22.792 1.00 86.62 99 TRP A CA 1
ATOM 762 C C . TRP A 1 99 ? 10.947 8.892 -21.879 1.00 86.62 99 TRP A C 1
ATOM 764 O O . TRP A 1 99 ? 10.648 8.023 -21.061 1.00 86.62 99 TRP A O 1
ATOM 774 N N . ASN A 1 100 ? 10.233 10.015 -21.986 1.00 85.25 100 ASN A N 1
ATOM 775 C CA . ASN A 1 100 ? 9.094 10.297 -21.113 1.00 85.25 100 ASN A CA 1
ATOM 776 C C . ASN A 1 100 ? 7.805 9.590 -21.552 1.00 85.25 100 ASN A C 1
ATOM 778 O O . ASN A 1 100 ? 6.980 9.262 -20.701 1.00 85.25 100 ASN A O 1
ATOM 782 N N . GLN A 1 101 ? 7.620 9.357 -22.854 1.00 85.69 101 GLN A N 1
ATOM 783 C CA . GLN A 1 101 ? 6.387 8.785 -23.412 1.00 85.69 101 GLN A CA 1
ATOM 784 C C . GLN A 1 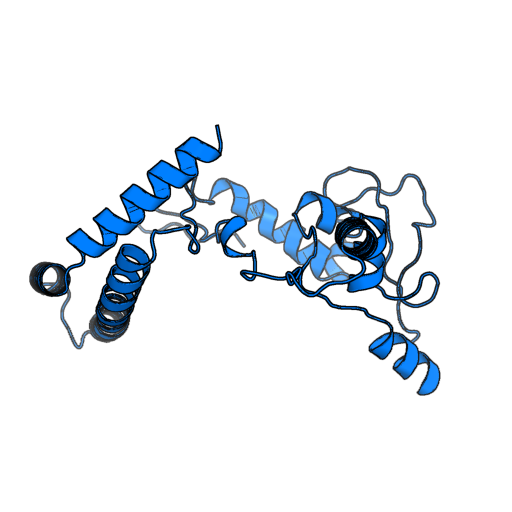101 ? 6.457 7.270 -23.650 1.00 85.69 101 GLN A C 1
ATOM 786 O O . GLN A 1 101 ? 5.446 6.658 -23.983 1.00 85.69 101 GLN A O 1
ATOM 791 N N . ASN A 1 102 ? 7.621 6.637 -23.480 1.00 83.75 102 ASN A N 1
ATOM 792 C CA . ASN A 1 102 ? 7.798 5.208 -23.768 1.00 83.75 102 ASN A CA 1
ATOM 793 C C . ASN A 1 102 ? 7.349 4.254 -22.646 1.00 83.75 102 ASN A C 1
ATOM 795 O O . ASN A 1 102 ? 7.495 3.041 -22.800 1.00 83.75 102 ASN A O 1
ATOM 799 N N . ARG A 1 103 ? 6.840 4.759 -21.516 1.00 82.19 103 ARG A N 1
ATOM 800 C CA . ARG A 1 103 ? 6.434 3.923 -20.377 1.00 82.19 103 ARG A CA 1
ATOM 801 C C . ARG A 1 103 ? 4.985 3.491 -20.515 1.00 82.19 103 ARG A C 1
ATOM 803 O O . ARG A 1 103 ? 4.096 4.318 -20.707 1.00 82.19 103 ARG A O 1
ATOM 810 N N . PHE A 1 104 ? 4.739 2.198 -20.343 1.00 78.44 104 PHE A N 1
ATOM 811 C CA . PHE A 1 104 ? 3.398 1.632 -20.424 1.00 78.44 104 PHE A CA 1
ATOM 812 C C . PHE A 1 104 ? 2.875 1.278 -19.030 1.00 78.44 104 PHE A C 1
ATOM 814 O O . PHE A 1 104 ? 2.957 0.130 -18.593 1.00 78.44 104 PHE A O 1
ATOM 821 N N . TRP A 1 105 ? 2.353 2.280 -18.314 1.00 78.25 105 TRP A N 1
ATOM 822 C CA . TRP A 1 105 ? 1.764 2.070 -16.991 1.00 78.25 105 TRP A CA 1
ATOM 823 C C . TRP A 1 105 ? 0.341 1.513 -17.120 1.00 78.25 105 TRP A C 1
ATOM 825 O O . TRP A 1 105 ? -0.554 2.183 -17.633 1.00 78.25 105 TRP A O 1
ATOM 835 N N . PHE A 1 106 ? 0.105 0.306 -16.607 1.00 76.75 106 PHE A N 1
ATOM 836 C CA . PHE A 1 106 ? -1.218 -0.320 -16.508 1.00 76.75 106 PHE A CA 1
ATOM 837 C C . PHE A 1 106 ? -1.394 -1.000 -15.133 1.00 76.75 106 PHE A C 1
ATOM 839 O O . PHE A 1 106 ? -0.416 -1.370 -14.488 1.00 76.75 106 PHE A O 1
ATOM 846 N N . ALA A 1 107 ? -2.641 -1.157 -14.668 1.00 73.06 107 ALA A N 1
ATOM 847 C CA . ALA A 1 107 ? -2.931 -1.512 -13.269 1.00 73.06 107 ALA A CA 1
ATOM 848 C C . ALA A 1 107 ? -2.799 -3.007 -12.925 1.00 73.06 107 ALA A C 1
ATOM 850 O O . ALA A 1 107 ? -2.827 -3.369 -11.750 1.00 73.06 107 ALA A O 1
ATOM 851 N N . LEU A 1 108 ? -2.687 -3.892 -13.920 1.00 76.88 108 LEU A N 1
ATOM 852 C CA . LEU A 1 108 ? -2.580 -5.347 -13.728 1.00 76.88 108 LEU A CA 1
ATOM 853 C C . LEU A 1 108 ? -1.104 -5.780 -13.570 1.00 76.88 108 LEU A C 1
ATOM 855 O O . LEU A 1 108 ? -0.600 -6.640 -14.281 1.00 76.88 108 LEU A O 1
ATOM 859 N N . ILE A 1 109 ? -0.370 -5.160 -12.654 1.00 75.88 109 ILE A N 1
ATOM 860 C CA . ILE A 1 109 ? 1.052 -5.466 -12.441 1.00 75.88 109 ILE A CA 1
ATOM 861 C C . ILE A 1 109 ? 1.255 -6.406 -11.257 1.00 75.88 109 ILE A C 1
ATOM 863 O O . ILE A 1 109 ? 0.642 -6.258 -10.202 1.00 75.88 109 ILE A O 1
ATOM 867 N N . GLY A 1 110 ? 2.180 -7.353 -11.408 1.00 73.75 110 GLY A N 1
ATOM 868 C CA . GLY A 1 110 ? 2.635 -8.216 -10.320 1.00 73.75 110 GLY A CA 1
ATOM 869 C C . GLY A 1 110 ? 3.640 -7.531 -9.400 1.00 73.75 110 GLY A C 1
ATOM 870 O O . GLY A 1 110 ? 4.678 -8.120 -9.126 1.00 73.75 110 GLY A O 1
ATOM 871 N N . ASP A 1 111 ? 3.377 -6.301 -8.959 1.00 77.88 111 ASP A N 1
ATOM 872 C CA . ASP A 1 111 ? 4.376 -5.431 -8.326 1.00 77.88 111 ASP A CA 1
ATOM 873 C C . ASP A 1 111 ? 4.641 -5.730 -6.840 1.00 77.88 111 ASP A C 1
ATOM 875 O O . ASP A 1 111 ? 4.590 -4.864 -5.969 1.00 77.88 111 ASP A O 1
ATOM 879 N N . ILE A 1 112 ? 4.888 -7.004 -6.539 1.00 81.00 112 ILE A N 1
ATOM 880 C CA . ILE A 1 112 ? 5.256 -7.475 -5.202 1.00 81.00 112 ILE A CA 1
ATOM 881 C C . ILE A 1 112 ? 6.709 -7.111 -4.875 1.00 81.00 112 ILE A C 1
ATOM 883 O O . ILE A 1 112 ? 7.526 -6.889 -5.774 1.00 81.00 112 ILE A O 1
ATOM 887 N N . ARG A 1 113 ? 7.044 -7.085 -3.578 1.00 83.06 113 ARG A N 1
ATOM 888 C CA . ARG A 1 113 ? 8.363 -6.687 -3.052 1.00 83.06 113 ARG A CA 1
ATOM 889 C C . ARG A 1 113 ? 9.519 -7.359 -3.801 1.00 83.06 113 ARG A C 1
ATOM 891 O O . ARG A 1 113 ? 10.437 -6.673 -4.244 1.00 83.06 113 ARG A O 1
ATOM 898 N N . GLU A 1 114 ? 9.442 -8.671 -3.989 1.00 85.56 114 GLU A N 1
ATOM 899 C CA . GLU A 1 114 ? 10.495 -9.487 -4.599 1.00 85.56 114 GLU A CA 1
ATOM 900 C C . GLU A 1 114 ? 10.708 -9.113 -6.070 1.00 85.56 114 GLU A C 1
ATOM 902 O O . GLU A 1 114 ? 11.831 -9.115 -6.576 1.00 85.56 114 GLU A O 1
ATOM 907 N N . ARG A 1 115 ? 9.625 -8.754 -6.771 1.00 87.31 115 ARG A N 1
ATOM 908 C CA . ARG A 1 115 ? 9.710 -8.299 -8.158 1.00 87.31 115 ARG A CA 1
ATOM 909 C C . ARG A 1 115 ? 10.223 -6.870 -8.249 1.00 87.31 115 ARG A C 1
ATOM 911 O O . ARG A 1 115 ? 11.088 -6.607 -9.076 1.00 87.31 115 ARG A O 1
ATOM 918 N N . ARG A 1 116 ? 9.813 -5.982 -7.338 1.00 86.62 116 ARG A N 1
ATOM 919 C CA . ARG A 1 116 ? 10.388 -4.631 -7.212 1.00 86.62 116 ARG A CA 1
ATOM 920 C C . ARG A 1 116 ? 11.885 -4.643 -6.933 1.00 86.62 116 ARG A C 1
ATOM 922 O O . ARG A 1 116 ? 12.629 -3.797 -7.438 1.00 86.62 116 ARG A O 1
ATOM 929 N N . ALA A 1 117 ? 12.350 -5.624 -6.167 1.00 91.25 117 ALA A N 1
ATOM 930 C CA . ALA A 1 117 ? 13.767 -5.800 -5.907 1.00 91.25 117 ALA A CA 1
ATOM 931 C C . ALA A 1 117 ? 14.562 -6.135 -7.183 1.00 91.25 117 ALA A C 1
ATOM 933 O O . ALA A 1 117 ? 15.750 -5.847 -7.230 1.00 91.25 117 ALA A O 1
ATOM 934 N N . MET A 1 118 ? 13.964 -6.679 -8.251 1.00 91.88 118 MET A N 1
ATOM 935 C CA . MET A 1 118 ? 14.695 -7.121 -9.455 1.00 91.88 118 MET A CA 1
ATOM 936 C C . MET A 1 118 ? 15.486 -6.016 -10.173 1.00 91.88 118 MET A C 1
ATOM 938 O O . MET A 1 118 ? 16.462 -6.330 -10.852 1.00 91.88 118 MET A O 1
ATOM 942 N N . TRP A 1 119 ? 15.112 -4.744 -10.016 1.00 91.25 119 TRP A N 1
ATOM 943 C CA . TRP A 1 119 ? 15.843 -3.591 -10.569 1.00 91.25 119 TRP A CA 1
ATOM 944 C C . TRP A 1 119 ? 16.327 -2.604 -9.501 1.00 91.25 119 TRP A C 1
ATOM 946 O O . TRP A 1 119 ? 16.725 -1.484 -9.819 1.00 91.25 119 TRP A O 1
ATOM 956 N N . THR A 1 120 ? 16.283 -3.003 -8.229 1.00 93.50 120 THR A N 1
ATOM 957 C CA . THR A 1 120 ? 16.801 -2.199 -7.117 1.00 93.50 120 THR A CA 1
ATOM 958 C C . THR A 1 120 ? 18.187 -2.730 -6.753 1.00 93.50 120 THR A C 1
ATOM 960 O O . THR A 1 120 ? 18.273 -3.785 -6.121 1.00 93.50 120 THR A O 1
ATOM 963 N N . PRO A 1 121 ? 19.285 -2.074 -7.168 1.00 94.44 121 PRO A N 1
ATOM 964 C CA . PRO A 1 121 ? 20.629 -2.590 -6.939 1.00 94.44 121 PRO A CA 1
ATOM 965 C C . PRO A 1 121 ? 20.980 -2.636 -5.453 1.00 94.44 121 PRO A C 1
ATOM 967 O O . PRO A 1 121 ? 20.336 -2.007 -4.612 1.00 94.44 121 PRO A O 1
ATOM 970 N N . GLN A 1 122 ? 22.030 -3.393 -5.137 1.00 94.62 122 GLN A N 1
ATOM 971 C CA . GLN A 1 122 ? 22.568 -3.471 -3.785 1.00 94.62 122 GLN A CA 1
ATOM 972 C C . GLN A 1 122 ? 22.830 -2.075 -3.194 1.00 94.62 122 GLN A C 1
ATOM 974 O O . GLN A 1 122 ? 23.324 -1.169 -3.873 1.00 94.62 122 GLN A O 1
ATOM 979 N N . ALA A 1 123 ? 22.523 -1.919 -1.906 1.00 94.38 123 ALA A N 1
ATOM 980 C CA . ALA A 1 123 ? 22.782 -0.690 -1.171 1.00 94.38 123 ALA A CA 1
ATOM 981 C C . ALA A 1 123 ? 24.290 -0.514 -0.917 1.00 94.38 123 ALA A C 1
ATOM 983 O O . ALA A 1 123 ? 24.866 -1.147 -0.033 1.00 94.38 123 ALA A O 1
ATOM 984 N N . THR A 1 124 ? 24.924 0.371 -1.681 1.00 93.56 124 THR A N 1
ATOM 985 C CA . THR A 1 124 ? 26.276 0.893 -1.452 1.00 93.56 124 THR A CA 1
ATOM 986 C C . THR A 1 124 ? 26.172 2.345 -0.973 1.00 93.56 124 THR A C 1
ATOM 988 O O . THR A 1 124 ? 25.072 2.881 -0.830 1.00 93.56 124 THR A O 1
ATOM 991 N N . GLU A 1 125 ? 27.290 3.003 -0.660 1.00 93.00 125 GLU A N 1
ATOM 992 C CA . GLU A 1 125 ? 27.262 4.450 -0.382 1.00 93.00 125 GLU A CA 1
ATOM 993 C C . GLU A 1 125 ? 26.767 5.233 -1.608 1.00 93.00 125 GLU A C 1
ATOM 995 O O . GLU A 1 125 ? 25.863 6.055 -1.503 1.00 93.00 125 GLU A O 1
ATOM 1000 N N . GLU A 1 126 ? 27.282 4.897 -2.789 1.00 91.94 126 GLU A N 1
ATOM 1001 C CA . GLU A 1 126 ? 26.922 5.545 -4.050 1.00 91.94 126 GLU A CA 1
ATOM 1002 C C . GLU A 1 126 ? 25.446 5.340 -4.419 1.00 91.94 126 GLU A C 1
ATOM 1004 O O . GLU A 1 126 ? 24.730 6.305 -4.690 1.00 91.94 126 GLU A O 1
ATOM 1009 N N . THR A 1 127 ? 24.955 4.095 -4.406 1.00 91.81 127 THR A N 1
ATOM 1010 C CA . THR A 1 127 ? 23.579 3.813 -4.843 1.00 91.81 127 THR A CA 1
ATOM 1011 C C . THR A 1 127 ? 22.548 4.381 -3.874 1.00 91.81 127 THR A C 1
ATOM 1013 O O . THR A 1 127 ? 21.499 4.835 -4.319 1.00 91.81 127 THR A O 1
ATOM 1016 N N . ARG A 1 128 ? 22.846 4.452 -2.569 1.00 93.06 128 ARG A N 1
ATOM 1017 C CA . ARG A 1 128 ? 21.963 5.107 -1.588 1.00 93.06 128 ARG A CA 1
ATOM 1018 C C . ARG A 1 128 ? 21.872 6.620 -1.772 1.00 93.06 128 ARG A C 1
ATOM 1020 O O . ARG A 1 128 ? 20.843 7.189 -1.429 1.00 93.06 128 ARG A O 1
ATOM 1027 N N . MET A 1 129 ? 22.913 7.261 -2.295 1.00 89.44 129 MET A N 1
ATOM 1028 C CA . MET A 1 129 ? 22.902 8.705 -2.551 1.00 89.44 129 MET A CA 1
ATOM 1029 C C . MET A 1 129 ? 22.230 9.052 -3.880 1.00 89.44 129 MET A C 1
ATOM 1031 O O . MET A 1 129 ? 21.547 10.068 -3.978 1.00 89.44 129 MET A O 1
ATOM 1035 N N . ASN A 1 130 ? 22.392 8.192 -4.887 1.00 87.44 130 ASN A N 1
ATOM 1036 C CA . ASN A 1 130 ? 21.991 8.499 -6.259 1.00 87.44 130 ASN A CA 1
ATOM 1037 C C . ASN A 1 130 ? 20.693 7.805 -6.700 1.00 87.44 130 ASN A C 1
ATOM 1039 O O . ASN A 1 130 ? 20.126 8.174 -7.726 1.00 87.44 130 ASN A O 1
ATOM 1043 N N . GLN A 1 131 ? 20.202 6.804 -5.960 1.00 89.25 131 GLN A N 1
ATOM 1044 C CA . GLN A 1 131 ? 18.994 6.058 -6.321 1.00 89.25 131 GLN A CA 1
ATOM 1045 C C . GLN A 1 131 ? 17.969 6.051 -5.190 1.00 89.25 131 GLN A C 1
ATOM 1047 O O . GLN A 1 131 ? 18.113 5.375 -4.170 1.00 89.25 131 GLN A O 1
ATOM 1052 N N . TYR A 1 132 ? 16.873 6.768 -5.425 1.00 88.94 132 TYR A N 1
ATOM 1053 C CA . TYR A 1 132 ? 15.813 6.958 -4.440 1.00 88.94 132 TYR A CA 1
ATOM 1054 C C . TYR A 1 132 ? 15.187 5.643 -3.946 1.00 88.94 132 TYR A C 1
ATOM 1056 O O . TYR A 1 132 ? 15.015 5.467 -2.744 1.00 88.94 132 TYR A O 1
ATOM 1064 N N . GLU A 1 133 ? 14.908 4.686 -4.838 1.00 88.88 133 GLU A N 1
ATOM 1065 C CA . GLU A 1 133 ? 14.325 3.385 -4.456 1.00 88.88 133 GLU A CA 1
ATOM 1066 C C . GLU A 1 133 ? 15.265 2.571 -3.548 1.00 88.88 133 GLU A C 1
ATOM 1068 O O . GLU A 1 133 ? 14.810 1.954 -2.586 1.00 88.88 133 GLU A O 1
ATOM 1073 N N . VAL A 1 134 ? 16.581 2.615 -3.799 1.00 93.81 134 VAL A N 1
ATOM 1074 C CA . VAL A 1 134 ? 17.590 1.943 -2.960 1.00 93.81 134 VAL A CA 1
ATOM 1075 C C . VAL A 1 134 ? 17.598 2.558 -1.567 1.00 93.81 134 VAL A C 1
ATOM 1077 O O . VAL A 1 134 ? 17.563 1.833 -0.572 1.00 93.81 134 VAL A O 1
ATOM 1080 N N . TYR A 1 135 ? 17.608 3.891 -1.489 1.00 93.19 135 TYR A N 1
ATOM 1081 C CA . TYR A 1 135 ? 17.539 4.609 -0.220 1.00 93.19 135 TYR A CA 1
ATOM 1082 C C . TYR A 1 135 ? 16.262 4.265 0.555 1.00 93.19 135 TYR A C 1
ATOM 1084 O O . TYR A 1 135 ? 16.333 3.914 1.734 1.00 93.19 135 TYR A O 1
ATOM 1092 N N . LEU A 1 136 ? 15.103 4.305 -0.112 1.00 91.19 136 LEU A N 1
ATOM 1093 C CA . LEU A 1 136 ? 13.816 3.968 0.490 1.00 91.19 136 LEU A CA 1
ATOM 1094 C C . LEU A 1 136 ? 13.799 2.548 1.048 1.00 91.19 136 LEU A C 1
ATOM 1096 O O . LEU A 1 136 ? 13.434 2.362 2.208 1.00 91.19 136 LEU A O 1
ATOM 1100 N N . HIS A 1 137 ? 14.202 1.552 0.259 1.00 90.94 137 HIS A N 1
ATOM 1101 C CA . HIS A 1 137 ? 14.210 0.159 0.699 1.00 90.94 137 HIS A CA 1
ATOM 1102 C C . HIS A 1 137 ? 15.190 -0.039 1.866 1.00 90.94 137 HIS A C 1
ATOM 1104 O O . HIS A 1 137 ? 14.829 -0.638 2.879 1.00 90.94 137 HIS A O 1
ATOM 1110 N N . TYR A 1 138 ? 16.397 0.530 1.774 1.00 92.50 138 TYR A N 1
ATOM 1111 C CA . TYR A 1 138 ? 17.414 0.452 2.823 1.00 92.50 138 TYR A CA 1
ATOM 1112 C C . TYR A 1 138 ? 16.946 1.060 4.155 1.00 92.50 138 TYR A C 1
ATOM 1114 O O . TYR A 1 138 ? 17.131 0.464 5.216 1.00 92.50 138 TYR A O 1
ATOM 1122 N N . GLU A 1 139 ? 16.317 2.237 4.129 1.00 91.69 139 GLU A N 1
ATOM 1123 C CA . GLU A 1 139 ? 15.791 2.871 5.343 1.00 91.69 139 GLU A CA 1
ATOM 1124 C C . GLU A 1 139 ? 14.527 2.182 5.871 1.00 91.69 139 GLU A C 1
ATOM 1126 O O . GLU A 1 139 ? 14.326 2.125 7.086 1.00 91.69 139 GLU A O 1
ATOM 1131 N N . THR A 1 140 ? 13.695 1.633 4.982 1.00 90.19 140 THR A N 1
ATOM 1132 C CA . THR A 1 140 ? 12.464 0.915 5.343 1.00 90.19 140 THR A CA 1
ATOM 1133 C C . THR A 1 140 ? 12.773 -0.409 6.033 1.00 90.19 140 THR A C 1
ATOM 1135 O O . THR A 1 140 ? 12.113 -0.732 7.021 1.00 90.19 140 THR A O 1
ATOM 1138 N N . ALA A 1 141 ? 13.821 -1.125 5.611 1.00 90.62 141 ALA A N 1
ATOM 1139 C CA . ALA A 1 141 ? 14.264 -2.367 6.249 1.00 90.62 141 ALA A CA 1
ATOM 1140 C C . ALA A 1 141 ? 14.567 -2.185 7.750 1.00 90.62 141 ALA A C 1
ATOM 1142 O O . ALA A 1 141 ? 14.253 -3.041 8.571 1.00 90.62 141 ALA A O 1
ATOM 1143 N N . LYS A 1 142 ? 15.078 -1.014 8.157 1.00 91.81 142 LYS A N 1
ATOM 1144 C CA . LYS A 1 142 ? 15.332 -0.688 9.576 1.00 91.81 142 LYS A CA 1
ATOM 1145 C C . LYS A 1 142 ? 14.057 -0.588 10.416 1.00 91.81 142 LYS A C 1
ATOM 1147 O O . LYS A 1 142 ? 14.134 -0.541 11.642 1.00 91.81 142 LYS A O 1
ATOM 1152 N N . THR A 1 143 ? 12.897 -0.488 9.769 1.00 92.38 143 THR A N 1
ATOM 1153 C CA . THR A 1 143 ? 11.598 -0.397 10.438 1.00 92.38 143 THR A CA 1
ATOM 1154 C C . THR A 1 143 ? 10.907 -1.751 10.600 1.00 92.38 143 THR A C 1
ATOM 1156 O O . THR A 1 143 ? 9.955 -1.826 11.373 1.00 92.38 143 THR A O 1
ATOM 1159 N N . GLU A 1 144 ? 11.404 -2.811 9.943 1.00 91.12 144 GLU A N 1
ATOM 1160 C CA . GLU A 1 144 ? 10.833 -4.169 9.974 1.00 91.12 144 GLU A CA 1
ATOM 1161 C C . GLU A 1 144 ? 10.557 -4.701 11.391 1.00 91.12 144 GLU A C 1
ATOM 1163 O O . GLU A 1 144 ? 9.457 -5.210 11.614 1.00 91.12 144 GLU A O 1
ATOM 1168 N N . PRO A 1 145 ? 11.453 -4.523 12.388 1.00 91.69 145 PRO A N 1
ATOM 1169 C CA . PRO A 1 145 ? 11.199 -4.992 13.755 1.00 91.69 145 PRO A CA 1
ATOM 1170 C C . PRO A 1 145 ? 10.009 -4.319 14.454 1.00 91.69 145 PRO A C 1
ATOM 1172 O O . PRO A 1 145 ? 9.548 -4.807 15.480 1.00 91.69 145 PRO A O 1
ATOM 1175 N N . TYR A 1 146 ? 9.535 -3.186 13.929 1.00 92.56 146 TYR A N 1
ATOM 1176 C CA . TYR A 1 146 ? 8.438 -2.395 14.492 1.00 92.56 146 TYR A CA 1
ATOM 1177 C C . TYR A 1 146 ? 7.136 -2.555 13.708 1.00 92.56 146 TYR A C 1
ATOM 1179 O O . TYR A 1 146 ? 6.150 -1.872 14.004 1.00 92.56 146 TYR A O 1
ATOM 1187 N N . TRP A 1 147 ? 7.131 -3.398 12.674 1.00 90.50 147 TRP A N 1
ATOM 1188 C CA . TRP A 1 147 ? 5.923 -3.691 11.921 1.00 90.50 147 TRP A CA 1
ATOM 1189 C C . TRP A 1 147 ? 4.964 -4.523 12.772 1.00 90.50 147 TRP A C 1
ATOM 1191 O O . TRP A 1 147 ? 5.400 -5.399 13.520 1.00 90.50 147 TRP A O 1
ATOM 1201 N N . PRO A 1 148 ? 3.648 -4.286 12.660 1.00 88.19 148 PRO A N 1
ATOM 1202 C CA . PRO A 1 148 ? 2.678 -5.111 13.355 1.00 88.19 148 PRO A CA 1
ATOM 1203 C C . PRO A 1 148 ? 2.713 -6.544 12.806 1.00 88.19 148 PRO A C 1
ATOM 1205 O O . PRO A 1 148 ? 2.776 -6.758 11.590 1.00 88.19 148 PRO A O 1
ATOM 1208 N N . GLU A 1 149 ? 2.633 -7.521 13.712 1.00 84.81 149 GLU A N 1
ATOM 1209 C CA . GLU A 1 149 ? 2.532 -8.945 13.368 1.00 84.81 149 GLU A CA 1
ATOM 1210 C C . GLU A 1 149 ? 1.285 -9.210 12.516 1.00 84.81 149 GLU A C 1
ATOM 1212 O O . GLU A 1 149 ? 1.348 -9.874 11.481 1.00 84.81 149 GLU A O 1
ATOM 1217 N N . VAL A 1 150 ? 0.157 -8.620 12.921 1.00 84.88 150 VAL A N 1
ATOM 1218 C CA . VAL A 1 150 ? -1.113 -8.703 12.203 1.00 84.88 150 VAL A CA 1
ATOM 1219 C C . VAL A 1 150 ? -1.364 -7.402 11.457 1.00 84.88 150 VAL A C 1
ATOM 1221 O O . VAL A 1 150 ? -1.453 -6.326 12.049 1.00 84.88 150 VAL A O 1
ATOM 1224 N N . ARG A 1 151 ? -1.532 -7.514 10.141 1.00 85.19 151 ARG A N 1
ATOM 1225 C CA . ARG A 1 151 ? -1.947 -6.420 9.264 1.00 85.19 151 ARG A CA 1
ATOM 1226 C C . ARG A 1 151 ? -3.375 -6.691 8.821 1.00 85.19 151 ARG A C 1
ATOM 1228 O O . ARG A 1 151 ? -3.716 -7.807 8.436 1.00 85.19 151 ARG A O 1
ATOM 1235 N N . LEU A 1 152 ? -4.217 -5.675 8.947 1.00 86.69 152 LEU A N 1
ATOM 1236 C CA . LEU A 1 152 ? -5.635 -5.757 8.631 1.00 86.69 152 LEU A CA 1
ATOM 1237 C C . LEU A 1 152 ? -5.856 -5.238 7.197 1.00 86.69 152 LEU A C 1
ATOM 1239 O O . LEU A 1 152 ? -5.601 -4.055 6.953 1.00 86.69 152 LEU A O 1
ATOM 1243 N N . PRO A 1 153 ? -6.290 -6.088 6.242 1.00 87.00 153 PRO A N 1
ATOM 1244 C CA . PRO A 1 153 ? -6.544 -5.663 4.871 1.00 87.00 153 PRO A CA 1
ATOM 1245 C C . PRO A 1 153 ? -7.700 -4.663 4.780 1.00 87.00 153 PRO A C 1
ATOM 1247 O O . PRO A 1 153 ? -8.830 -4.937 5.164 1.00 87.00 153 PRO A O 1
ATOM 1250 N N . ARG A 1 154 ? -7.454 -3.500 4.180 1.00 81.31 154 ARG A N 1
ATOM 1251 C CA . ARG A 1 154 ? -8.484 -2.484 3.928 1.00 81.31 154 ARG A CA 1
ATOM 1252 C C . ARG A 1 154 ? -9.579 -2.977 2.977 1.00 81.31 154 ARG A C 1
ATOM 1254 O O . ARG A 1 154 ? -10.700 -2.473 3.042 1.00 81.31 154 ARG A O 1
ATOM 1261 N N . LEU A 1 155 ? -9.231 -3.888 2.068 1.00 80.94 155 LEU A N 1
ATOM 1262 C CA . LEU A 1 155 ? -10.117 -4.447 1.054 1.00 80.94 155 LEU A CA 1
ATOM 1263 C C . LEU A 1 155 ? -10.349 -5.923 1.368 1.00 80.94 155 LEU A C 1
ATOM 1265 O O . LEU A 1 155 ? -9.494 -6.764 1.104 1.00 80.94 155 LEU A O 1
ATOM 1269 N N . LEU A 1 156 ? -11.510 -6.219 1.944 1.00 87.88 156 LEU A N 1
ATOM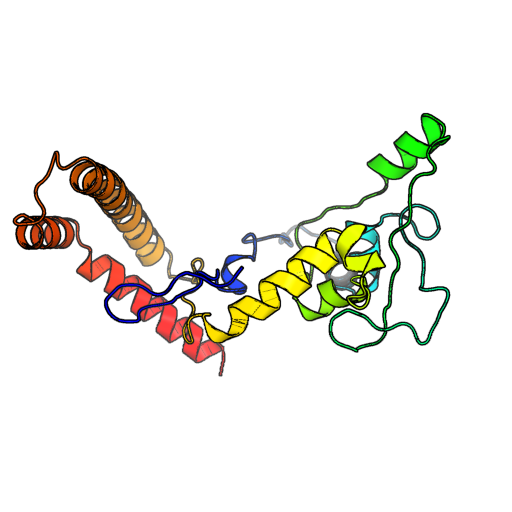 1270 C CA . LEU A 1 156 ? -11.994 -7.578 2.145 1.00 87.88 156 LEU A CA 1
ATOM 1271 C C . LEU A 1 156 ? -13.235 -7.776 1.285 1.00 87.88 156 LEU A C 1
ATOM 1273 O O . LEU A 1 156 ? -14.089 -6.891 1.207 1.00 87.88 156 LEU A O 1
ATOM 1277 N N . PHE A 1 157 ? -13.333 -8.937 0.642 1.00 87.38 157 PHE A N 1
ATOM 1278 C CA . PHE A 1 157 ? -14.548 -9.305 -0.066 1.00 87.38 157 PHE A CA 1
ATOM 1279 C C . PHE A 1 157 ? -15.661 -9.570 0.945 1.00 87.38 157 PHE A C 1
ATOM 1281 O O . PHE A 1 157 ? -15.503 -10.350 1.882 1.00 87.38 157 PHE A O 1
ATOM 1288 N N . MET A 1 158 ? -16.790 -8.904 0.736 1.00 91.69 158 MET A N 1
ATOM 1289 C CA . MET A 1 158 ? -17.996 -9.026 1.542 1.00 91.69 158 MET A CA 1
ATOM 1290 C C . MET A 1 158 ? -19.175 -9.296 0.611 1.00 91.69 158 MET A C 1
ATOM 1292 O O . MET A 1 158 ? -19.156 -8.908 -0.559 1.00 91.69 158 MET A O 1
ATOM 1296 N N . GLN A 1 159 ? -20.214 -9.945 1.137 1.00 93.06 159 GLN A N 1
ATOM 1297 C CA . GLN A 1 159 ? -21.501 -9.990 0.445 1.00 93.06 159 GLN A CA 1
ATOM 1298 C C . GLN A 1 159 ? -22.033 -8.569 0.264 1.00 93.06 159 GLN A C 1
ATOM 1300 O O . GLN A 1 159 ? -21.795 -7.721 1.123 1.00 93.06 159 GLN A O 1
ATOM 1305 N N . LYS A 1 160 ? -22.752 -8.324 -0.835 1.00 94.25 160 LYS A N 1
ATOM 1306 C CA . LYS A 1 160 ? -23.212 -6.983 -1.227 1.00 94.25 160 LYS A CA 1
ATOM 1307 C C . LYS A 1 160 ? -23.878 -6.231 -0.068 1.00 94.25 160 LYS A C 1
ATOM 1309 O O . LYS A 1 160 ? -23.421 -5.148 0.275 1.00 94.25 160 LYS A O 1
ATOM 1314 N N . ASP A 1 161 ? -24.870 -6.842 0.573 1.00 95.69 161 ASP A N 1
ATOM 1315 C CA . ASP A 1 161 ? -25.640 -6.200 1.646 1.00 95.69 161 ASP A CA 1
ATOM 1316 C C . ASP A 1 161 ? -24.758 -5.849 2.861 1.00 95.69 161 ASP A C 1
ATOM 1318 O O . ASP A 1 161 ? -24.866 -4.764 3.425 1.00 95.69 161 ASP A O 1
ATOM 1322 N N . LEU A 1 162 ? -23.814 -6.729 3.226 1.00 95.69 162 LEU A N 1
ATOM 1323 C CA . LEU A 1 162 ? -22.849 -6.462 4.301 1.00 95.69 162 LEU A CA 1
ATOM 1324 C C . LEU A 1 162 ? -21.843 -5.374 3.916 1.00 95.69 162 LEU A C 1
ATOM 1326 O O . LEU A 1 162 ? -21.431 -4.593 4.768 1.00 95.69 162 LEU A O 1
ATOM 1330 N N . ALA A 1 163 ? -21.433 -5.322 2.647 1.00 94.50 163 ALA A N 1
ATOM 1331 C CA . ALA A 1 163 ? -20.530 -4.295 2.143 1.00 94.50 163 ALA A CA 1
ATOM 1332 C C . ALA A 1 163 ? -21.190 -2.908 2.175 1.00 94.50 163 ALA A C 1
ATOM 1334 O O . ALA A 1 163 ? -20.533 -1.928 2.530 1.00 94.50 163 ALA A O 1
ATOM 1335 N N . GLU A 1 164 ? -22.477 -2.835 1.826 1.00 95.69 164 GLU A N 1
ATOM 1336 C CA . GLU A 1 164 ? -23.292 -1.619 1.900 1.00 95.69 164 GLU A CA 1
ATOM 1337 C C . GLU A 1 164 ? -23.447 -1.158 3.359 1.00 95.69 164 GLU A C 1
ATOM 1339 O O . GLU A 1 164 ? -23.060 -0.031 3.677 1.00 95.69 164 GLU A O 1
ATOM 1344 N N . GLU A 1 165 ? -23.868 -2.051 4.266 1.00 96.69 165 GLU A N 1
ATOM 1345 C CA . GLU A 1 165 ? -23.968 -1.766 5.708 1.00 96.69 165 GLU A CA 1
ATOM 1346 C C . GLU A 1 165 ? -22.622 -1.278 6.280 1.00 96.69 165 GLU A C 1
ATOM 1348 O O . GLU A 1 165 ? -22.538 -0.255 6.966 1.00 96.69 165 GLU A O 1
ATOM 1353 N N . PHE A 1 166 ? -21.530 -1.974 5.950 1.00 96.38 166 PHE A N 1
ATOM 1354 C CA . PHE A 1 166 ? -20.186 -1.613 6.387 1.00 96.38 166 PHE A CA 1
ATOM 1355 C C . PHE A 1 166 ? -19.754 -0.233 5.878 1.00 96.38 166 PHE A C 1
ATOM 1357 O O . PHE A 1 166 ? -19.148 0.533 6.631 1.00 96.38 166 PHE A O 1
ATOM 1364 N N . ALA A 1 167 ? -20.046 0.108 4.619 1.00 95.00 167 ALA A N 1
ATOM 1365 C CA . ALA A 1 167 ? -19.678 1.392 4.023 1.00 95.00 167 ALA A CA 1
ATOM 1366 C C . ALA A 1 167 ? -20.427 2.575 4.660 1.00 95.00 167 ALA A C 1
ATOM 1368 O O . ALA A 1 167 ? -19.820 3.630 4.902 1.00 95.00 167 ALA A O 1
ATOM 1369 N N . GLU A 1 168 ? -21.711 2.397 4.972 1.00 95.75 168 GLU A N 1
ATOM 1370 C CA . GLU A 1 168 ? -22.523 3.393 5.677 1.00 95.75 168 GLU A CA 1
ATOM 1371 C C . GLU A 1 168 ? -21.994 3.639 7.095 1.00 95.75 168 GLU A C 1
ATOM 1373 O O . GLU A 1 168 ? -21.679 4.781 7.455 1.00 95.75 168 GLU A O 1
ATOM 1378 N N . LEU A 1 169 ? -21.795 2.561 7.866 1.00 97.25 169 LEU A N 1
ATOM 1379 C CA . LEU A 1 169 ? -21.220 2.619 9.213 1.00 97.25 169 LEU A CA 1
ATOM 1380 C C . LEU A 1 169 ? -19.849 3.301 9.196 1.00 97.25 169 LEU A C 1
ATOM 1382 O O . LEU A 1 169 ? -19.605 4.251 9.945 1.00 97.25 169 LEU A O 1
ATOM 1386 N N . LYS A 1 170 ? -18.963 2.866 8.292 1.00 95.44 170 LYS A N 1
ATOM 1387 C CA . LYS A 1 170 ? -17.608 3.404 8.141 1.00 95.44 170 LYS A CA 1
ATOM 1388 C C . LYS A 1 170 ? -17.611 4.909 7.936 1.00 95.44 170 LYS A C 1
ATOM 1390 O O . LYS A 1 170 ? -16.837 5.609 8.583 1.00 95.44 170 LYS A O 1
ATOM 1395 N N . THR A 1 171 ? -18.443 5.403 7.021 1.00 95.75 171 THR A N 1
ATOM 1396 C CA . THR A 1 171 ? -18.464 6.823 6.651 1.00 95.75 171 THR A CA 1
ATOM 1397 C C . THR A 1 171 ? -18.807 7.692 7.857 1.00 95.75 171 THR A C 1
ATOM 1399 O O . THR A 1 171 ? -18.090 8.653 8.147 1.00 95.75 171 THR A O 1
ATOM 1402 N N . ASN A 1 172 ? -19.848 7.321 8.607 1.00 94.12 172 ASN A N 1
ATOM 1403 C CA . ASN A 1 172 ? -20.252 8.057 9.800 1.00 94.12 172 ASN A CA 1
ATOM 1404 C C . ASN A 1 172 ? -19.194 7.950 10.912 1.00 94.12 172 ASN A C 1
ATOM 1406 O O . ASN A 1 172 ? -18.692 8.968 11.392 1.00 94.12 172 ASN A O 1
ATOM 1410 N N . ILE A 1 173 ? -18.780 6.729 11.263 1.00 97.56 173 ILE A N 1
ATOM 1411 C CA . ILE A 1 173 ? -17.827 6.477 12.354 1.00 97.56 173 ILE A CA 1
ATOM 1412 C C . ILE A 1 173 ? -16.496 7.191 12.098 1.00 97.56 173 ILE A C 1
ATOM 1414 O O . ILE A 1 173 ? -16.021 7.928 12.961 1.00 97.56 173 ILE A O 1
ATOM 1418 N N . VAL A 1 174 ? -15.902 7.032 10.910 1.00 95.94 174 VAL A N 1
ATOM 1419 C CA . VAL A 1 174 ? -14.610 7.656 10.576 1.00 95.94 174 VAL A CA 1
ATOM 1420 C C . VAL A 1 174 ? -14.710 9.179 10.627 1.00 95.94 174 VAL A C 1
ATOM 1422 O O . VAL A 1 174 ? -13.809 9.827 11.159 1.00 95.94 174 VAL A O 1
ATOM 1425 N N . SER A 1 175 ? -15.815 9.760 10.148 1.00 96.44 175 SER A N 1
ATOM 1426 C CA . SER A 1 175 ? -16.040 11.205 10.249 1.00 96.44 175 SER A CA 1
ATOM 1427 C C . SER A 1 175 ? -16.058 11.680 11.707 1.00 96.44 175 SER A C 1
ATOM 1429 O O . SER A 1 175 ? -15.456 12.709 12.026 1.00 96.44 175 SER A O 1
ATOM 1431 N N . GLN A 1 176 ? -16.716 10.942 12.606 1.00 96.62 176 GLN A N 1
ATOM 1432 C CA . GLN A 1 176 ? -16.766 11.284 14.032 1.00 96.62 176 GLN A CA 1
ATOM 1433 C C . GLN A 1 176 ? -15.406 11.117 14.707 1.00 96.62 176 GLN A C 1
ATOM 1435 O O . GLN A 1 176 ? -15.020 11.977 15.502 1.00 96.62 176 GLN A O 1
ATOM 1440 N N . VAL A 1 177 ? -14.656 10.067 14.360 1.00 97.38 177 VAL A N 1
ATOM 1441 C CA . VAL A 1 177 ? -13.303 9.831 14.879 1.00 97.38 177 VAL A CA 1
ATOM 1442 C C . VAL A 1 177 ? -12.364 10.961 14.475 1.00 97.38 177 VAL A C 1
ATOM 1444 O O . VAL A 1 177 ? -11.695 11.526 15.338 1.00 97.38 177 VAL A O 1
ATOM 1447 N N . ILE A 1 178 ? -12.338 11.351 13.197 1.00 97.62 178 ILE A N 1
ATOM 1448 C CA . ILE A 1 178 ? -11.463 12.430 12.710 1.00 97.62 178 ILE A CA 1
ATOM 1449 C C . ILE A 1 178 ? -11.804 13.753 13.404 1.00 97.62 178 ILE A C 1
ATOM 1451 O O . ILE A 1 178 ? -10.912 14.433 13.915 1.00 97.62 178 ILE A O 1
ATOM 1455 N N . LYS A 1 179 ? -13.096 14.096 13.478 1.00 97.31 179 LYS A N 1
ATOM 1456 C CA . LYS A 1 179 ? -13.566 15.320 14.137 1.00 97.31 179 LYS A CA 1
ATOM 1457 C C . LYS A 1 179 ? -13.161 15.361 15.612 1.00 97.31 179 LYS A C 1
ATOM 1459 O O . LYS A 1 179 ? -12.553 16.336 16.048 1.00 97.31 179 LYS A O 1
ATOM 1464 N N . ASN A 1 180 ? -13.493 14.321 16.379 1.00 98.00 180 ASN A N 1
ATOM 1465 C CA . ASN A 1 180 ? -13.212 14.284 17.815 1.00 98.00 180 ASN A CA 1
ATOM 1466 C C . ASN A 1 180 ? -11.713 14.208 18.105 1.00 98.00 180 ASN A C 1
ATOM 1468 O O . ASN A 1 180 ? -11.257 14.857 19.038 1.00 98.00 180 ASN A O 1
ATOM 1472 N N . THR A 1 181 ? -10.933 13.515 17.269 1.00 97.31 181 THR A N 1
ATOM 1473 C CA . THR A 1 181 ? -9.462 13.531 17.352 1.00 97.31 181 THR A CA 1
ATOM 1474 C C . THR A 1 181 ? -8.928 14.962 17.297 1.00 97.31 181 THR A C 1
ATOM 1476 O O . THR A 1 181 ? -8.128 15.346 18.146 1.00 97.31 181 THR A O 1
ATOM 1479 N N . GLY A 1 182 ? -9.420 15.781 16.359 1.00 97.75 182 GLY A N 1
ATOM 1480 C CA . GLY A 1 182 ? -9.067 17.200 16.286 1.00 97.75 182 GLY A CA 1
ATOM 1481 C C . GLY A 1 182 ? -9.419 17.968 17.563 1.00 97.75 182 GLY A C 1
ATOM 1482 O O . GLY A 1 182 ? -8.578 18.695 18.081 1.00 97.75 182 GLY A O 1
ATOM 1483 N N . LEU A 1 183 ? -10.623 17.753 18.106 1.00 97.94 183 LEU A N 1
ATOM 1484 C CA . LEU A 1 183 ? -11.087 18.410 19.336 1.00 97.94 183 LEU A CA 1
ATOM 1485 C C . LEU A 1 183 ? -10.267 18.024 20.574 1.00 97.94 183 LEU A C 1
ATOM 1487 O O . LEU A 1 183 ? -9.999 18.885 21.411 1.00 97.94 183 LEU A O 1
ATOM 1491 N N . PHE A 1 184 ? -9.861 16.758 20.694 1.00 98.19 184 PHE A N 1
ATOM 1492 C CA . PHE A 1 184 ? -8.988 16.304 21.778 1.00 98.19 184 PHE A CA 1
ATOM 1493 C C . PHE A 1 184 ? -7.579 16.891 21.647 1.00 98.19 184 PHE A C 1
ATOM 1495 O O . PHE A 1 184 ? -7.019 17.361 22.634 1.00 98.19 184 PHE A O 1
ATOM 1502 N N . ILE A 1 185 ? -7.014 16.925 20.432 1.00 96.62 185 ILE A N 1
ATOM 1503 C CA . ILE A 1 185 ? -5.681 17.501 20.181 1.00 96.62 185 ILE A CA 1
ATOM 1504 C C . ILE A 1 185 ? -5.646 18.992 20.536 1.00 96.62 185 ILE A C 1
ATOM 1506 O O . ILE A 1 185 ? -4.680 19.452 21.141 1.00 96.62 185 ILE A O 1
ATOM 1510 N N . THR A 1 186 ? -6.685 19.753 20.181 1.00 97.44 186 THR A N 1
ATOM 1511 C CA . THR A 1 186 ? -6.757 21.189 20.497 1.00 97.44 186 THR A CA 1
ATOM 1512 C C . THR A 1 186 ? -7.150 21.471 21.946 1.00 97.44 186 THR A C 1
ATOM 1514 O O . THR A 1 186 ? -7.152 22.631 22.355 1.00 97.44 186 THR A O 1
ATOM 1517 N N . GLY A 1 187 ? -7.522 20.445 22.718 1.00 96.56 187 GLY A N 1
ATOM 1518 C CA . GLY A 1 187 ? -8.070 20.589 24.066 1.00 96.56 187 GLY A CA 1
ATOM 1519 C C . GLY A 1 187 ? -9.475 21.198 24.106 1.00 96.56 187 GLY A C 1
ATOM 1520 O O . GLY A 1 187 ? -9.964 21.525 25.183 1.00 96.56 187 GLY A O 1
ATOM 1521 N N . SER A 1 188 ? -10.141 21.358 22.956 1.00 97.88 188 SER A N 1
ATOM 1522 C CA . SER A 1 188 ? -11.535 21.819 22.888 1.00 97.88 188 SER A CA 1
ATOM 1523 C C . SER A 1 188 ? -12.507 20.791 23.466 1.00 97.88 188 SER A C 1
ATOM 1525 O O . SER A 1 188 ? -13.565 21.170 23.960 1.00 97.88 188 SER A O 1
ATOM 1527 N N . ARG A 1 189 ? -12.140 19.506 23.410 1.00 97.88 189 ARG A N 1
ATOM 1528 C CA . ARG A 1 189 ? -12.763 18.432 24.180 1.00 97.88 189 ARG A CA 1
ATOM 1529 C C . ARG A 1 189 ? -11.733 17.899 25.184 1.00 97.88 189 ARG A C 1
ATOM 1531 O O . ARG A 1 189 ? -10.656 17.483 24.751 1.00 97.88 189 ARG A O 1
ATOM 1538 N N . PRO A 1 190 ? -12.007 17.941 26.495 1.00 97.50 190 PRO A N 1
ATOM 1539 C CA . PRO A 1 190 ? -11.064 17.470 27.503 1.00 97.50 190 PRO A CA 1
ATOM 1540 C C . PRO A 1 190 ? -11.012 15.930 27.552 1.00 97.50 190 PRO A C 1
ATOM 1542 O O . PRO A 1 190 ? -11.966 15.244 27.194 1.00 97.50 190 PRO A O 1
ATOM 1545 N N . MET A 1 191 ? -9.860 15.366 27.940 1.00 95.50 191 MET A N 1
ATOM 1546 C CA . MET A 1 191 ? -9.610 13.910 27.895 1.00 95.50 191 MET A CA 1
ATOM 1547 C C . MET A 1 191 ? -10.405 13.114 28.951 1.00 95.50 191 MET A C 1
ATOM 1549 O O . MET A 1 191 ? -10.532 11.898 28.845 1.00 95.50 191 MET A O 1
ATOM 1553 N N . ASP A 1 192 ? -10.957 13.783 29.960 1.00 97.38 192 ASP A N 1
ATOM 1554 C CA . ASP A 1 192 ? -11.910 13.212 30.922 1.00 97.38 192 ASP A CA 1
ATOM 1555 C C . ASP A 1 192 ? -13.244 12.797 30.269 1.00 97.38 192 ASP A C 1
ATOM 1557 O O . ASP A 1 192 ? -13.920 11.905 30.775 1.00 97.38 192 ASP A O 1
ATOM 1561 N N . GLU A 1 193 ? -13.589 13.349 29.101 1.00 97.62 193 GLU A N 1
ATOM 1562 C CA . GLU A 1 193 ? -14.749 12.929 28.306 1.00 97.62 193 GLU A CA 1
ATOM 1563 C C . GLU A 1 193 ? -14.518 11.664 27.456 1.00 97.62 193 GLU A C 1
ATOM 1565 O O . GLU A 1 193 ? -15.375 11.294 26.647 1.00 97.62 193 GLU A O 1
ATOM 1570 N N . TRP A 1 194 ? -13.383 10.977 27.605 1.00 96.75 194 TRP A N 1
ATOM 1571 C CA . TRP A 1 194 ? -13.049 9.810 26.784 1.00 96.75 194 TRP A CA 1
ATOM 1572 C C . TRP A 1 194 ? -14.137 8.723 26.799 1.00 96.75 194 TRP A C 1
ATOM 1574 O O . TRP A 1 194 ? -14.569 8.265 25.742 1.00 96.75 194 TRP A O 1
ATOM 1584 N N . ASP A 1 195 ? -14.649 8.357 27.975 1.00 97.88 195 ASP A N 1
ATOM 1585 C CA . ASP A 1 195 ? -15.665 7.301 28.099 1.00 97.88 195 ASP A CA 1
ATOM 1586 C C . ASP A 1 195 ? -17.017 7.714 27.486 1.00 97.88 195 ASP A C 1
ATOM 1588 O O . ASP A 1 195 ? -17.743 6.891 26.910 1.00 97.88 195 ASP A O 1
ATOM 1592 N N . ALA A 1 196 ? -17.345 9.009 27.547 1.00 97.75 196 ALA A N 1
ATOM 1593 C CA . ALA A 1 196 ? -18.527 9.563 26.891 1.00 97.75 196 ALA A CA 1
ATOM 1594 C C . ALA A 1 196 ? -18.393 9.490 25.361 1.00 97.75 196 ALA A C 1
ATOM 1596 O O . ALA A 1 196 ? -19.333 9.073 24.680 1.00 97.75 196 ALA A O 1
ATOM 1597 N N . TYR A 1 197 ? -17.209 9.806 24.829 1.00 97.69 197 TYR A N 1
ATOM 1598 C CA . TYR A 1 197 ? -16.886 9.650 23.4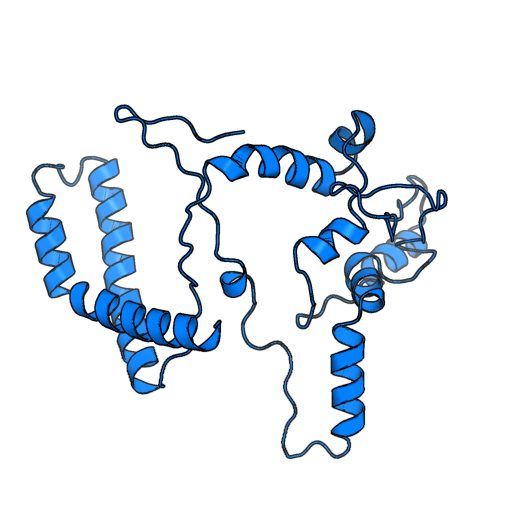12 1.00 97.69 197 TYR A CA 1
ATOM 1599 C C . TYR A 1 197 ? -16.977 8.188 22.943 1.00 97.69 197 TYR A C 1
ATOM 1601 O O . TYR A 1 197 ? -17.587 7.916 21.908 1.00 97.69 197 TYR A O 1
ATOM 1609 N N . ILE A 1 198 ? -16.459 7.223 23.712 1.00 97.25 198 ILE A N 1
ATOM 1610 C CA . ILE A 1 198 ? -16.623 5.795 23.382 1.00 97.25 198 ILE A CA 1
ATOM 1611 C C . ILE A 1 198 ? -18.110 5.412 23.339 1.00 97.25 198 ILE A C 1
ATOM 1613 O O . ILE A 1 198 ? -18.560 4.746 22.404 1.00 97.25 198 ILE A O 1
ATOM 1617 N N . SER A 1 199 ? -18.907 5.908 24.287 1.00 97.62 199 SER A N 1
ATOM 1618 C CA . SER A 1 199 ? -20.357 5.682 24.301 1.00 97.62 199 SER A CA 1
ATOM 1619 C C . SER A 1 199 ? -21.073 6.297 23.086 1.00 97.62 199 SER A C 1
ATOM 1621 O O . SER A 1 199 ? -22.066 5.744 22.615 1.00 97.62 199 SER A O 1
ATOM 1623 N N . GLU A 1 200 ? -20.598 7.432 22.562 1.00 96.69 200 GLU A N 1
ATOM 1624 C CA . GLU A 1 200 ? -21.079 8.018 21.300 1.00 96.69 200 GLU A CA 1
ATOM 1625 C C . GLU A 1 200 ? -20.780 7.109 20.104 1.00 96.69 200 GLU A C 1
ATOM 1627 O O . GLU A 1 200 ? -21.683 6.839 19.313 1.00 96.69 200 GLU A O 1
ATOM 1632 N N . LEU A 1 201 ? -19.552 6.591 19.994 1.00 97.38 201 LEU A N 1
ATOM 1633 C CA . LEU A 1 201 ? -19.170 5.670 18.918 1.00 97.38 201 LEU A CA 1
ATOM 1634 C C . LEU A 1 201 ? -19.994 4.377 18.933 1.00 97.38 201 LEU A C 1
ATOM 1636 O O . LEU A 1 201 ? -20.402 3.902 17.872 1.00 97.38 201 LEU A O 1
ATOM 1640 N N . ASN A 1 202 ? -20.304 3.845 20.118 1.00 96.94 202 ASN A N 1
ATOM 1641 C CA . ASN A 1 202 ? -21.196 2.691 20.257 1.00 96.94 202 ASN A CA 1
ATOM 1642 C C . ASN A 1 202 ? -22.594 2.985 19.700 1.00 96.94 202 ASN A C 1
ATOM 1644 O O . ASN A 1 202 ? -23.139 2.171 18.959 1.00 96.94 202 ASN A O 1
ATOM 1648 N N . ARG A 1 203 ? -23.144 4.184 19.945 1.00 96.19 203 ARG A N 1
ATOM 1649 C CA . ARG A 1 203 ? -24.422 4.610 19.340 1.00 96.19 203 ARG A CA 1
ATOM 1650 C C . ARG A 1 203 ? -24.347 4.787 17.823 1.00 96.19 203 ARG A C 1
ATOM 1652 O O . ARG A 1 203 ? -25.366 4.642 17.158 1.00 96.19 203 ARG A O 1
ATOM 1659 N N . PHE A 1 204 ? -23.167 5.075 17.273 1.00 95.81 204 PHE A N 1
ATOM 1660 C CA . PHE A 1 204 ? -22.934 5.092 15.824 1.00 95.81 204 PHE A CA 1
ATOM 1661 C C . PHE A 1 204 ? -22.709 3.699 15.218 1.00 95.81 204 PHE A C 1
ATOM 1663 O O . PHE A 1 204 ? -22.489 3.599 14.014 1.00 95.81 204 PHE A O 1
ATOM 1670 N N . GLY A 1 205 ? -22.783 2.631 16.019 1.00 97.31 205 GLY A N 1
ATOM 1671 C CA . GLY A 1 205 ? -22.686 1.255 15.537 1.00 97.31 205 GLY A CA 1
ATOM 1672 C C . GLY A 1 205 ? -21.253 0.749 15.375 1.00 97.31 205 GLY A C 1
ATOM 1673 O O . GLY A 1 205 ? -21.019 -0.138 14.558 1.00 97.31 205 GLY A O 1
ATOM 1674 N N . VAL A 1 206 ? -20.283 1.281 16.134 1.00 97.81 206 VAL A N 1
ATOM 1675 C CA . VAL A 1 206 ? -18.880 0.828 16.032 1.00 97.81 206 VAL A CA 1
ATOM 1676 C C . VAL A 1 206 ? -18.707 -0.663 16.334 1.00 97.81 206 VAL A C 1
ATOM 1678 O O . VAL A 1 206 ? -17.887 -1.316 15.696 1.00 97.81 206 VAL A O 1
ATOM 1681 N N . GLU A 1 207 ? -19.514 -1.230 17.234 1.00 97.81 207 GLU A N 1
ATOM 1682 C CA . GLU A 1 207 ? -19.493 -2.670 17.524 1.00 97.81 207 GLU A CA 1
ATOM 1683 C C . GLU A 1 207 ? -19.885 -3.487 16.289 1.00 97.81 207 GLU A C 1
ATOM 1685 O O . GLU A 1 207 ? -19.161 -4.400 15.894 1.00 97.81 207 GLU A O 1
ATOM 1690 N N . ARG A 1 208 ? -20.968 -3.091 15.609 1.00 97.75 208 ARG A N 1
ATOM 1691 C CA . ARG A 1 208 ? -21.423 -3.727 14.368 1.00 97.75 208 ARG A CA 1
ATOM 1692 C C . ARG A 1 208 ? -20.407 -3.564 13.237 1.00 97.75 208 ARG A C 1
ATOM 1694 O O . ARG A 1 208 ? -20.131 -4.508 12.504 1.00 97.75 208 ARG A O 1
ATOM 1701 N N . TYR A 1 209 ? -19.794 -2.387 13.129 1.00 97.06 209 TYR A N 1
ATOM 1702 C CA . TYR A 1 209 ? -18.715 -2.125 12.175 1.00 97.06 209 TYR A CA 1
ATOM 1703 C C . T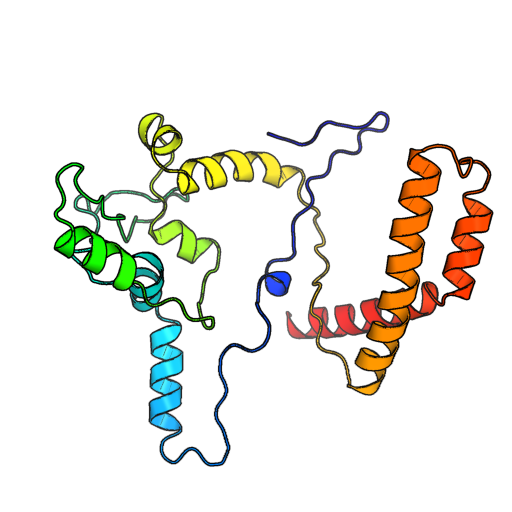YR A 1 209 ? -17.526 -3.085 12.369 1.00 97.06 209 TYR A C 1
ATOM 1705 O O . TYR A 1 209 ? -17.015 -3.644 11.395 1.00 97.06 209 TYR A O 1
ATOM 1713 N N . VAL A 1 210 ? -17.107 -3.312 13.620 1.00 96.44 210 VAL A N 1
ATOM 1714 C CA . VAL A 1 210 ? -16.023 -4.249 13.964 1.00 96.44 210 VAL A CA 1
ATOM 1715 C C . VAL A 1 210 ? -16.436 -5.703 13.736 1.00 96.44 210 VAL A C 1
ATOM 1717 O O . VAL A 1 210 ? -15.619 -6.490 13.256 1.00 96.44 210 VAL A O 1
ATOM 1720 N N . GLU A 1 211 ? -17.682 -6.062 14.042 1.00 97.38 211 GLU A N 1
ATOM 1721 C CA . GLU A 1 211 ? -18.228 -7.405 13.824 1.00 97.38 211 GLU A CA 1
ATOM 1722 C C . GLU A 1 211 ? -18.187 -7.791 12.338 1.00 97.38 211 GLU A C 1
ATOM 1724 O O . GLU A 1 211 ? -17.621 -8.829 11.987 1.00 97.38 211 GLU A O 1
ATOM 1729 N N . ILE A 1 212 ? -18.717 -6.933 11.454 1.00 96.88 212 ILE A N 1
ATOM 1730 C CA . ILE A 1 212 ? -18.748 -7.190 10.004 1.00 96.88 212 ILE A CA 1
ATOM 1731 C C . ILE A 1 212 ? -17.327 -7.354 9.458 1.00 96.88 212 ILE A C 1
ATOM 1733 O O . ILE A 1 212 ? -17.046 -8.297 8.714 1.00 96.88 212 ILE A O 1
ATOM 1737 N N . TYR A 1 213 ? -16.415 -6.458 9.848 1.00 95.81 213 TYR A N 1
ATOM 1738 C CA . TYR A 1 213 ? -15.023 -6.541 9.419 1.00 95.81 213 TYR A CA 1
ATOM 1739 C C . TYR A 1 213 ? -14.350 -7.829 9.908 1.00 95.81 213 TYR A C 1
ATOM 1741 O O . TYR A 1 213 ? -13.681 -8.502 9.126 1.00 95.81 213 TYR A O 1
ATOM 1749 N N . SER A 1 214 ? -14.545 -8.192 11.180 1.00 95.19 214 SER A N 1
ATOM 1750 C CA . SER A 1 214 ? -13.977 -9.411 11.768 1.00 95.19 214 SER A CA 1
ATOM 1751 C C . SER A 1 214 ? -14.451 -10.664 11.029 1.00 95.19 214 SER A C 1
ATOM 1753 O O . SER A 1 214 ? -13.626 -11.482 10.637 1.00 95.19 214 SER A O 1
ATOM 1755 N N . GLY A 1 215 ? -15.750 -10.775 10.729 1.00 95.50 215 GLY A N 1
ATOM 1756 C CA . GLY A 1 215 ? -16.284 -11.913 9.972 1.00 95.50 215 GLY A CA 1
ATOM 1757 C C . GLY A 1 215 ? -15.730 -12.012 8.543 1.00 95.50 215 GLY A C 1
ATOM 1758 O O . GLY A 1 215 ? -15.399 -13.103 8.063 1.00 95.50 215 GLY A O 1
ATOM 1759 N N . ALA A 1 216 ? -15.568 -10.872 7.863 1.00 94.31 216 ALA A N 1
ATOM 1760 C CA . ALA A 1 216 ? -14.925 -10.828 6.550 1.00 94.31 216 ALA A CA 1
ATOM 1761 C C . ALA A 1 216 ? -13.441 -11.225 6.632 1.00 94.31 216 ALA A C 1
ATOM 1763 O O . ALA A 1 216 ? -12.935 -11.945 5.768 1.00 94.31 216 ALA A O 1
ATOM 1764 N N . TYR A 1 217 ? -12.749 -10.797 7.690 1.00 93.25 217 TYR A N 1
ATOM 1765 C CA . TYR A 1 217 ? -11.347 -11.126 7.923 1.00 93.25 217 TYR A CA 1
ATOM 1766 C C . TYR A 1 217 ? -11.153 -12.617 8.214 1.00 93.25 217 TYR A C 1
ATOM 1768 O O . TYR A 1 217 ? -10.246 -13.228 7.651 1.00 93.25 217 TYR A O 1
ATOM 1776 N N . ASP A 1 218 ? -12.026 -13.229 9.013 1.00 94.19 218 ASP A N 1
ATOM 1777 C CA . ASP A 1 218 ? -11.993 -14.666 9.301 1.00 94.19 218 ASP A CA 1
ATOM 1778 C C . ASP A 1 218 ? -12.206 -15.502 8.035 1.00 94.19 218 ASP A C 1
ATOM 1780 O O . ASP A 1 218 ? -11.476 -16.466 7.786 1.00 94.19 218 ASP A O 1
ATOM 1784 N N . THR A 1 219 ? -13.151 -15.087 7.184 1.00 93.06 219 THR A N 1
ATOM 1785 C CA . THR A 1 219 ? -13.389 -15.713 5.874 1.00 93.06 219 THR A CA 1
ATOM 1786 C C . THR A 1 219 ? -12.148 -15.617 4.989 1.00 93.06 219 THR A C 1
ATOM 1788 O O . THR A 1 219 ? -11.691 -16.617 4.435 1.00 93.06 219 THR A O 1
ATOM 1791 N N . PHE A 1 220 ? -11.554 -14.425 4.901 1.00 90.31 220 PHE A N 1
ATOM 1792 C CA . PHE A 1 220 ? -10.316 -14.198 4.164 1.00 90.31 220 PHE A CA 1
ATOM 1793 C C . PHE A 1 220 ? -9.165 -15.075 4.692 1.00 90.31 220 PHE A C 1
ATOM 1795 O O . PHE A 1 220 ? -8.481 -15.744 3.919 1.00 90.31 220 PHE A O 1
ATOM 1802 N N . ARG A 1 221 ? -8.985 -15.153 6.015 1.00 90.25 221 ARG A N 1
ATOM 1803 C CA . ARG A 1 221 ? -7.966 -15.997 6.658 1.00 90.25 221 ARG A CA 1
ATOM 1804 C C . ARG A 1 221 ? -8.169 -17.485 6.382 1.00 90.25 221 ARG A C 1
ATOM 1806 O O . ARG A 1 221 ? -7.180 -18.209 6.309 1.00 90.25 221 ARG A O 1
ATOM 1813 N N . ALA A 1 222 ? -9.411 -17.945 6.240 1.00 92.12 222 ALA A N 1
ATOM 1814 C CA . ALA A 1 222 ? -9.715 -19.330 5.896 1.00 92.12 222 ALA A CA 1
ATOM 1815 C C . ALA A 1 222 ? -9.349 -19.677 4.442 1.00 92.12 222 ALA A C 1
ATOM 1817 O O . ALA A 1 222 ? -8.943 -20.806 4.191 1.00 92.12 222 ALA A O 1
ATOM 1818 N N . MET A 1 223 ? -9.442 -18.720 3.511 1.00 87.50 223 MET A N 1
ATOM 1819 C CA . MET A 1 223 ? -9.060 -18.907 2.101 1.00 87.50 223 MET A CA 1
ATOM 1820 C C . MET A 1 223 ? -7.543 -18.901 1.865 1.00 87.50 223 MET A C 1
ATOM 1822 O O . MET A 1 223 ? -7.084 -19.396 0.843 1.00 87.50 223 MET A O 1
ATOM 1826 N N . MET A 1 224 ? -6.770 -18.324 2.789 1.00 80.69 224 MET A N 1
ATOM 1827 C CA . MET A 1 224 ? -5.307 -18.209 2.694 1.00 80.69 224 MET A CA 1
ATOM 1828 C C . MET A 1 224 ? -4.545 -19.405 3.297 1.00 80.69 224 MET A C 1
ATOM 1830 O O . MET A 1 224 ? -3.316 -19.362 3.358 1.00 80.69 224 MET A O 1
ATOM 1834 N N . LYS A 1 225 ? -5.250 -20.427 3.796 1.00 62.94 225 LYS A N 1
ATOM 1835 C CA . LYS A 1 225 ? -4.667 -21.685 4.292 1.00 62.94 225 LYS A CA 1
ATOM 1836 C C . LYS A 1 225 ? -4.605 -22.722 3.181 1.00 62.94 225 LYS A C 1
ATOM 1838 O O . LYS A 1 225 ? -3.600 -23.462 3.165 1.00 62.94 225 LYS A O 1
#

Foldseek 3Di:
DFADQDPVRQGADDDADPLLVQPPDFDDDDPPDPCVVVSVVVLVVCADLVVVCCQQQFDEVQQKHADPDQCFAFQVRHTQGMETDDQDPPDDPVSVCCRVPRHDHGRSYPPDPVSVRNHHTHDDVVCCVVPPVVVVVVVVVVHVVRYDPDHQHPDFDDDPVLVVVLVQLCVVLVVLVVVVVVCPVVVVDDCVCVVVSVVVNVVSVVVVNVVSSVVSVVVVVVVVD

Sequence (225 aa):
MPPVAGPKGAQYQPLWDPISQLSGFSFAIFDTNENPVATYRLADFLWSEYNMFINHGGIEGVGWDPPANLNAKNIEGAPLKMTRGTLPSDATDEETFVWNQNRFWFALIGDIRERRAMWTPQATEETRMNQYEVYLHYETAKTEPYWPEVRLPRLLFMQKDLAEEFAELKTNIVSQVIKNTGLFITGSRPMDEWDAYISELNRFGVERYVEIYSGAYDTFRAMMK

Secondary structure (DSSP, 8-state):
-PPPPPTTS--------GGGGS-S------TT-S-HHHHHHHHHHHTSHHHHHHHHH-SBTTTEE--SSTT-BBTTSSBP--EE----TT--HHHHHHHHH-----S-----HHHHGGG-B---HHHHHH-HHHHHHHHHHTTGGGS-SS---S-----HHHHHHHHHHHHHHHHHHHHHHHHHHTTSS-GGGHHHHHHHHHHTTHHHHHHHHHHHHHHHHHHT-

Solvent-accessible surface area (backbone atoms only — not comparable to full-atom values): 13123 Å² total; per-residue (Å²): 116,64,62,73,65,43,100,85,65,56,49,64,39,93,68,79,26,74,69,47,68,56,77,77,86,54,82,86,84,62,93,84,52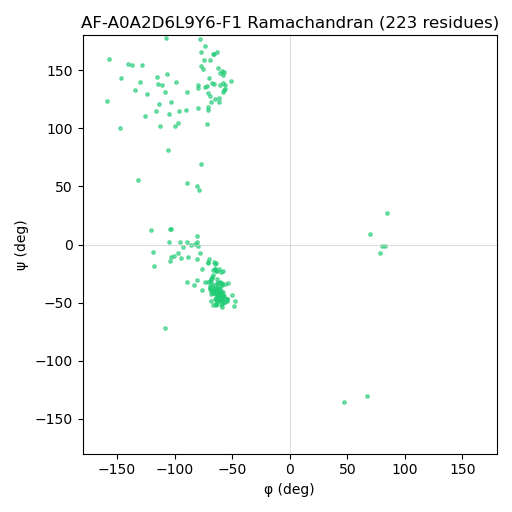,92,51,58,71,61,52,49,53,49,54,52,48,45,47,33,74,69,41,50,49,28,31,78,22,20,47,76,83,63,30,18,36,70,46,91,54,80,83,39,37,9,60,84,68,46,66,39,59,35,37,73,48,76,86,60,97,82,58,48,72,64,57,50,46,51,62,70,66,45,48,55,80,68,75,54,58,66,80,43,72,76,57,57,32,29,54,27,49,43,76,45,77,65,41,41,75,75,30,68,68,31,32,50,52,61,45,49,59,67,34,56,91,28,44,66,92,76,62,74,54,81,69,63,79,59,59,68,71,59,44,51,54,43,52,55,35,46,55,55,47,52,53,51,50,56,53,49,51,53,30,46,74,72,55,79,38,59,78,86,48,50,68,60,51,54,55,51,42,51,74,56,36,49,62,58,46,52,50,56,50,49,54,34,47,53,54,53,57,63,73,76,111

Mean predicted aligned error: 6.19 Å